Protein AF-A0A4P9YAV4-F1 (afdb_monomer_lite)

InterPro domains:
  IPR000209 Peptidase S8/S53 domain [PF00082] (133-206)
  IPR015500 Peptidase S8, subtilisin-related [PR00723] (133-152)
  IPR015500 Peptidase S8, subtilisin-related [PR00723] (175-188)
  IPR036852 Peptidase S8/S53 domain superfamily [G3DSA:3.40.50.200] (94-207)
  IPR036852 Peptidase S8/S53 domain superfamily [SSF52743] (91-206)

Structure (mmCIF, N/CA/C/O backbone):
data_AF-A0A4P9YAV4-F1
#
_entry.id   AF-A0A4P9YAV4-F1
#
loop_
_atom_site.group_PDB
_atom_site.id
_atom_site.type_symbol
_atom_site.label_atom_id
_atom_site.label_alt_id
_atom_site.label_comp_id
_atom_site.label_asym_id
_atom_site.label_entity_id
_atom_site.label_seq_id
_atom_site.pdbx_PDB_ins_code
_atom_site.Cartn_x
_atom_site.Cartn_y
_atom_site.Cartn_z
_atom_site.occupancy
_atom_site.B_iso_or_equiv
_atom_site.auth_seq_id
_atom_site.auth_comp_id
_atom_site.auth_asym_id
_atom_site.auth_atom_id
_atom_site.pdbx_PDB_model_num
ATOM 1 N N . MET A 1 1 ? -0.339 -9.620 35.122 1.00 26.72 1 MET A N 1
ATOM 2 C CA . MET A 1 1 ? -1.747 -9.823 34.719 1.00 26.72 1 MET A CA 1
ATOM 3 C C . MET A 1 1 ? -2.326 -8.463 34.361 1.00 26.72 1 MET A C 1
ATOM 5 O O . MET A 1 1 ? -2.763 -7.748 35.250 1.00 26.72 1 MET A O 1
ATOM 9 N N . LEU A 1 2 ? -2.214 -8.062 33.094 1.00 24.33 2 LEU A N 1
ATOM 10 C CA . LEU A 1 2 ? -2.675 -6.759 32.607 1.00 24.33 2 LEU A CA 1
ATOM 11 C C . LEU A 1 2 ? -3.887 -6.979 31.700 1.00 24.33 2 LEU A C 1
ATOM 13 O O . LEU A 1 2 ? -3.745 -7.502 30.599 1.00 24.33 2 LEU A O 1
ATOM 17 N N . LEU A 1 3 ? -5.068 -6.606 32.191 1.00 23.20 3 LEU A N 1
ATOM 18 C CA . LEU A 1 3 ? -6.298 -6.545 31.405 1.00 23.20 3 LEU A CA 1
ATOM 19 C C . LEU A 1 3 ? -6.274 -5.255 30.579 1.00 23.20 3 LEU A C 1
ATOM 21 O O . LEU A 1 3 ? -6.556 -4.184 31.109 1.00 23.20 3 LEU A O 1
ATOM 25 N N . TRP A 1 4 ? -5.922 -5.360 29.299 1.00 25.50 4 TRP A N 1
ATOM 26 C CA . TRP A 1 4 ? -6.119 -4.282 28.328 1.00 25.50 4 TRP A CA 1
ATOM 27 C C . TRP A 1 4 ? -7.456 -4.523 27.619 1.00 25.50 4 TRP A C 1
ATOM 29 O O . TRP A 1 4 ? -7.673 -5.593 27.052 1.00 25.50 4 TRP A O 1
ATOM 39 N N . ILE A 1 5 ? -8.372 -3.560 27.730 1.00 30.17 5 ILE A N 1
ATOM 40 C CA . ILE A 1 5 ? -9.733 -3.628 27.183 1.00 30.17 5 ILE A CA 1
ATOM 41 C C . ILE A 1 5 ? -9.781 -2.857 25.860 1.00 30.17 5 ILE A C 1
ATOM 43 O O . ILE A 1 5 ? -9.177 -1.795 25.732 1.00 30.17 5 ILE A O 1
ATOM 47 N N . ASN A 1 6 ? -10.482 -3.428 24.877 1.00 25.28 6 ASN A N 1
ATOM 48 C CA . ASN A 1 6 ? -10.429 -3.020 23.473 1.00 25.28 6 ASN A CA 1
ATOM 49 C C . ASN A 1 6 ? -11.645 -2.184 23.059 1.00 25.28 6 ASN A C 1
ATOM 51 O O . ASN A 1 6 ? -12.771 -2.575 23.368 1.00 25.28 6 ASN A O 1
ATOM 55 N N . ILE A 1 7 ? -11.397 -1.049 22.391 1.00 35.75 7 ILE A N 1
ATOM 56 C CA . ILE A 1 7 ? -12.373 0.006 22.096 1.00 35.75 7 ILE A CA 1
ATOM 57 C C . ILE A 1 7 ? -11.986 0.799 20.819 1.00 35.75 7 ILE A C 1
ATOM 59 O O . ILE A 1 7 ? -11.078 1.611 20.897 1.00 35.75 7 ILE A O 1
ATOM 63 N N . LEU A 1 8 ? -12.629 0.616 19.653 1.00 31.61 8 LEU A N 1
ATOM 64 C CA . LEU A 1 8 ? -12.341 1.385 18.415 1.00 31.61 8 LEU A CA 1
ATOM 65 C C . LEU A 1 8 ? -12.716 2.878 18.505 1.00 31.61 8 LEU A C 1
ATOM 67 O O . LEU A 1 8 ? -13.617 3.250 19.249 1.00 31.61 8 LEU A O 1
ATOM 71 N N . LEU A 1 9 ? -12.081 3.674 17.626 1.00 36.78 9 LEU A N 1
ATOM 72 C CA . LEU A 1 9 ? -12.470 5.013 17.147 1.00 36.78 9 LEU A CA 1
ATOM 73 C C . LEU A 1 9 ? -11.558 5.408 15.955 1.00 36.78 9 LEU A C 1
ATOM 75 O O . LEU A 1 9 ? -10.399 5.031 15.915 1.00 36.78 9 LEU A O 1
ATOM 79 N N . SER A 1 10 ? -11.933 6.185 14.946 1.00 34.94 10 SER A N 1
ATOM 80 C CA . SER A 1 10 ? -13.236 6.358 14.309 1.00 34.94 10 SER A CA 1
ATOM 81 C C . SER A 1 10 ? -13.220 5.635 12.955 1.00 34.94 10 SER A C 1
ATOM 83 O O . SER A 1 10 ? -12.184 5.125 12.526 1.00 34.94 10 SER A O 1
ATOM 85 N N . LEU A 1 11 ? -14.342 5.651 12.236 1.00 41.09 11 LEU A N 1
ATOM 86 C CA . LEU A 1 11 ? -14.344 5.439 10.793 1.00 41.09 11 LEU A CA 1
ATOM 87 C C . LEU A 1 11 ? -14.672 6.773 10.117 1.00 41.09 11 LEU A C 1
ATOM 89 O O . LEU A 1 11 ? -15.794 7.262 10.237 1.00 41.09 11 LEU A O 1
ATOM 93 N N . ASN A 1 12 ? -13.758 7.307 9.303 1.00 39.00 12 ASN A N 1
ATOM 94 C CA . ASN A 1 12 ? -14.126 8.291 8.280 1.00 39.00 12 ASN A CA 1
ATOM 95 C C . ASN A 1 12 ? -14.911 7.579 7.157 1.00 39.00 12 ASN A C 1
ATOM 97 O O . ASN A 1 12 ? -14.426 7.440 6.037 1.00 39.00 12 ASN A O 1
ATOM 101 N N . LEU A 1 13 ? -16.120 7.100 7.466 1.00 40.81 13 LEU A N 1
ATOM 102 C CA . LEU A 1 13 ? -17.084 6.604 6.486 1.00 40.81 13 LEU A CA 1
ATOM 103 C C . LEU A 1 13 ? -17.579 7.797 5.669 1.00 40.81 13 LEU A C 1
ATOM 105 O O . LEU A 1 13 ? -18.463 8.544 6.091 1.00 40.81 13 LEU A O 1
ATOM 109 N N . ILE A 1 14 ? -16.953 7.990 4.509 1.00 39.31 14 ILE A N 1
ATOM 110 C CA . ILE A 1 14 ? -17.248 9.075 3.576 1.00 39.31 14 ILE A CA 1
ATOM 111 C C . ILE A 1 14 ? -18.647 8.850 2.993 1.00 39.31 14 ILE A C 1
ATOM 113 O O . ILE A 1 14 ? -18.821 8.108 2.030 1.00 39.31 14 ILE A O 1
ATOM 117 N N . ASN A 1 15 ? -19.642 9.522 3.566 1.00 41.34 15 ASN A N 1
ATOM 118 C CA . ASN A 1 15 ? -20.928 9.752 2.918 1.00 41.34 15 ASN A CA 1
ATOM 119 C C . ASN A 1 15 ? -20.997 11.216 2.445 1.00 41.34 15 ASN A C 1
ATOM 121 O O . ASN A 1 15 ? -20.275 12.071 2.956 1.00 41.34 15 ASN A O 1
ATOM 125 N N . ALA A 1 16 ? -21.852 11.526 1.469 1.00 51.09 16 ALA A N 1
ATOM 126 C CA . ALA A 1 16 ? -21.892 12.836 0.801 1.00 51.09 16 ALA A CA 1
ATOM 127 C C . ALA A 1 16 ? -22.373 14.009 1.693 1.00 51.09 16 ALA A C 1
ATOM 129 O O . ALA A 1 16 ? -22.375 15.164 1.268 1.00 51.09 16 ALA A O 1
ATOM 130 N N . SER A 1 17 ? -22.781 13.726 2.929 1.00 57.34 17 SER A N 1
ATOM 131 C CA . SER A 1 17 ? -23.198 14.686 3.953 1.00 57.34 17 SER A CA 1
ATOM 132 C C . SER A 1 17 ? -22.016 15.324 4.704 1.00 57.34 17 SER A C 1
ATOM 134 O O . SER A 1 17 ? -20.931 14.755 4.802 1.00 57.34 17 SER A O 1
ATOM 136 N N . ASN A 1 18 ? -22.231 16.485 5.335 1.00 70.62 18 ASN A N 1
ATOM 137 C CA . ASN A 1 18 ? -21.254 17.120 6.239 1.00 70.62 18 ASN A CA 1
ATOM 138 C C . ASN A 1 18 ? -21.199 16.428 7.613 1.00 70.62 18 ASN A C 1
ATOM 140 O O . ASN A 1 18 ? -21.429 17.051 8.646 1.00 70.62 18 ASN A O 1
ATOM 144 N N . ILE A 1 19 ? -20.927 15.123 7.609 1.00 70.69 19 ILE A N 1
ATOM 145 C CA . ILE A 1 19 ? -20.941 14.259 8.789 1.00 70.69 19 ILE A CA 1
ATOM 146 C C . ILE A 1 19 ? -19.605 13.516 8.898 1.00 70.69 19 ILE A C 1
ATOM 148 O O . ILE A 1 19 ? -19.098 12.997 7.904 1.00 70.69 19 ILE A O 1
ATOM 152 N N . GLN A 1 20 ? -19.050 13.455 10.107 1.00 71.06 20 GLN A N 1
ATOM 153 C CA . GLN A 1 20 ? -17.959 12.564 10.495 1.00 71.06 20 GLN A CA 1
ATOM 154 C C . GLN A 1 20 ? -18.540 11.480 11.411 1.00 71.06 20 GLN A C 1
ATOM 156 O O . GLN A 1 20 ? -19.186 11.804 12.407 1.00 71.06 20 GLN A O 1
ATOM 161 N N . LYS A 1 21 ? -18.326 10.200 11.085 1.00 68.19 21 LYS A N 1
ATOM 162 C CA . LYS A 1 21 ? -18.772 9.087 11.934 1.00 68.19 21 LYS A CA 1
ATOM 163 C C . LYS A 1 21 ? -17.721 8.750 12.987 1.00 68.19 21 LYS A C 1
ATOM 165 O O . LYS A 1 21 ? -16.524 8.735 12.709 1.00 68.19 21 LYS A O 1
ATOM 170 N N . ILE A 1 22 ? -18.174 8.462 14.198 1.00 72.00 22 ILE A N 1
ATOM 171 C CA . ILE A 1 22 ? -17.360 8.044 15.338 1.00 72.00 22 ILE A CA 1
ATOM 172 C C . ILE A 1 22 ? -17.994 6.794 15.948 1.00 72.00 22 ILE A C 1
ATOM 174 O O . ILE A 1 22 ? -19.191 6.764 16.215 1.00 72.00 22 ILE A O 1
ATOM 178 N N . LEU A 1 23 ? -17.176 5.765 16.161 1.00 68.81 23 LEU A N 1
ATOM 179 C CA . LEU A 1 23 ? -17.524 4.595 16.960 1.00 68.81 23 LEU A CA 1
ATOM 180 C C . LEU A 1 23 ? -16.769 4.698 18.284 1.00 68.81 23 LEU A C 1
ATOM 182 O O . LEU A 1 23 ? -15.607 5.085 18.271 1.00 68.81 23 LEU A O 1
ATOM 186 N N . LEU A 1 24 ? -17.430 4.378 19.391 1.00 70.75 24 LEU A N 1
ATOM 187 C CA . LEU A 1 24 ? -16.865 4.281 20.742 1.00 70.75 24 LEU A CA 1
ATOM 188 C C . LEU A 1 24 ? -17.243 2.940 21.337 1.00 70.75 24 LEU A C 1
ATOM 190 O O . LEU A 1 24 ? -18.327 2.455 21.058 1.00 70.75 24 LEU A O 1
ATOM 194 N N . HIS A 1 25 ? -16.443 2.370 22.221 1.00 66.06 25 HIS A N 1
ATOM 195 C CA . HIS A 1 25 ? -16.851 1.216 23.025 1.00 66.06 25 HIS A CA 1
ATOM 196 C C . HIS A 1 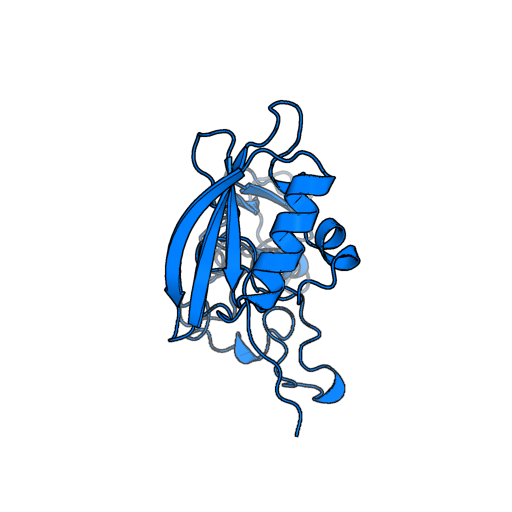25 ? -16.742 1.593 24.509 1.00 66.06 25 HIS A C 1
ATOM 198 O O . HIS A 1 25 ? -16.148 2.606 24.859 1.00 66.06 25 HIS A O 1
ATOM 204 N N . ASP A 1 26 ? -17.321 0.768 25.380 1.00 69.56 26 ASP A N 1
ATOM 205 C CA . ASP A 1 26 ? -17.422 1.005 26.829 1.00 69.56 26 ASP A CA 1
ATOM 206 C C . ASP A 1 26 ? -18.227 2.271 27.229 1.00 69.56 26 ASP A C 1
ATOM 208 O O . ASP A 1 26 ? -18.166 3.367 26.673 1.00 69.56 26 ASP A O 1
ATOM 212 N N . SER A 1 27 ? -19.015 2.093 28.280 1.00 68.94 27 SER A N 1
ATOM 213 C CA . SER A 1 27 ? -19.690 3.141 29.038 1.00 68.94 27 SER A CA 1
ATOM 214 C C . SER A 1 27 ? -18.777 4.245 29.598 1.00 68.94 27 SER A C 1
ATOM 216 O O . SER A 1 27 ? -19.218 5.392 29.715 1.00 68.94 27 SER A O 1
ATOM 218 N N . ASN A 1 28 ? -17.528 3.932 29.955 1.00 68.44 28 ASN A N 1
ATOM 219 C CA . ASN A 1 28 ? -16.610 4.892 30.574 1.00 68.44 28 ASN A CA 1
ATOM 220 C C . ASN A 1 28 ? -16.146 5.958 29.573 1.00 68.44 28 ASN A C 1
ATOM 222 O O . ASN A 1 28 ? -16.199 7.155 29.866 1.00 68.44 28 ASN A O 1
ATOM 226 N N . GLU A 1 29 ? -15.769 5.540 28.364 1.00 71.00 29 GLU A N 1
ATOM 227 C CA . GLU A 1 29 ? -15.393 6.467 27.295 1.00 71.00 29 GLU A CA 1
ATOM 228 C C . GLU A 1 29 ? -16.572 7.279 26.799 1.00 71.00 29 GLU A C 1
ATOM 230 O O . GLU A 1 29 ? -16.445 8.486 26.621 1.00 71.00 29 GLU A O 1
ATOM 235 N N . LEU A 1 30 ? -17.740 6.648 26.659 1.00 77.31 30 LEU A N 1
ATOM 236 C CA . LEU A 1 30 ? -18.986 7.325 26.316 1.00 77.31 30 LEU A CA 1
ATOM 237 C C . LEU A 1 30 ? -19.259 8.534 27.231 1.00 77.31 30 LEU A C 1
ATOM 239 O O . LEU A 1 30 ? -19.699 9.582 26.755 1.00 77.31 30 LEU A O 1
ATOM 243 N N . SER A 1 31 ? -18.979 8.415 28.535 1.00 78.88 31 SER A N 1
ATOM 244 C CA . SER A 1 31 ? -19.121 9.525 29.488 1.00 78.88 31 SER A CA 1
ATOM 245 C C . SER A 1 31 ? -18.118 10.653 29.228 1.00 78.88 31 SER A C 1
ATOM 247 O O . SER A 1 31 ? -18.495 11.824 29.250 1.00 78.88 31 SER A O 1
ATOM 249 N N . ASN A 1 32 ? -16.849 10.325 28.977 1.00 78.38 32 ASN A N 1
ATOM 250 C CA . ASN A 1 32 ? -15.796 11.321 28.760 1.00 78.38 32 ASN A CA 1
ATOM 251 C C . ASN A 1 32 ? -15.897 11.992 27.385 1.00 78.38 32 ASN A C 1
ATOM 253 O O . ASN A 1 32 ? -15.706 13.201 27.278 1.00 78.38 32 ASN A O 1
ATOM 257 N N . PHE A 1 33 ? -16.280 11.241 26.357 1.00 78.12 33 PHE A N 1
ATOM 258 C CA . PHE A 1 33 ? -16.508 11.755 25.015 1.00 78.12 33 PHE A CA 1
ATOM 259 C C . PHE A 1 33 ? -17.697 12.712 24.954 1.00 78.12 33 PHE A C 1
ATOM 261 O O . PHE A 1 33 ? -17.568 13.785 24.377 1.00 78.12 33 PHE A O 1
ATOM 268 N N . ARG A 1 34 ? -18.828 12.391 25.602 1.00 82.06 34 ARG A N 1
ATOM 269 C CA . ARG A 1 34 ? -19.955 13.337 25.686 1.00 82.06 34 ARG A CA 1
ATOM 270 C C . ARG A 1 34 ? -19.537 14.646 26.354 1.00 82.06 34 ARG A C 1
ATOM 272 O O . ARG A 1 34 ? -19.749 15.695 25.765 1.00 82.06 34 ARG A O 1
ATOM 279 N N . LYS A 1 35 ? -18.820 14.585 27.487 1.00 83.38 35 LYS A N 1
ATOM 280 C CA . LYS A 1 35 ? -18.254 15.787 28.131 1.00 83.38 35 LYS A CA 1
ATOM 281 C C . LYS A 1 35 ? -17.369 16.596 27.177 1.00 83.38 35 LYS A C 1
ATOM 283 O O . LYS A 1 35 ? -17.482 17.812 27.173 1.00 83.38 35 LYS A O 1
ATOM 288 N N . MET A 1 36 ? -16.521 15.952 26.368 1.00 83.44 36 MET A N 1
ATOM 289 C CA . MET A 1 36 ? -15.728 16.647 25.344 1.00 83.44 36 MET A CA 1
ATOM 290 C C . MET A 1 36 ? -16.621 17.356 24.322 1.00 83.44 36 MET A C 1
ATOM 292 O O . MET A 1 36 ? -16.431 18.545 24.085 1.00 83.44 36 MET A O 1
ATOM 296 N N . LEU A 1 37 ? -17.577 16.643 23.715 1.00 82.25 37 LEU A N 1
ATOM 297 C CA . LEU A 1 37 ? -18.459 17.219 22.696 1.00 82.25 37 LEU A CA 1
ATOM 298 C C . LEU A 1 37 ? -19.266 18.399 23.246 1.00 82.25 37 LEU A C 1
ATOM 300 O O . LEU A 1 37 ? -19.378 19.425 22.578 1.00 82.25 37 LEU A O 1
ATOM 304 N N . ASP A 1 38 ? -19.758 18.269 24.478 1.00 84.19 38 ASP A N 1
ATOM 305 C CA . ASP A 1 38 ? -20.506 19.309 25.177 1.00 84.19 38 ASP A CA 1
ATOM 306 C C . ASP A 1 38 ? -19.599 20.517 25.522 1.00 84.19 38 ASP A C 1
ATOM 308 O O . ASP A 1 38 ? -20.012 21.663 25.351 1.00 84.19 38 ASP A O 1
ATOM 312 N N . CYS A 1 39 ? -18.343 20.297 25.946 1.00 81.75 39 CYS A N 1
ATOM 313 C CA . CYS A 1 39 ? -17.365 21.366 26.212 1.00 81.75 39 CYS A CA 1
ATOM 314 C C . CYS A 1 39 ? -16.950 22.143 24.950 1.00 81.75 39 CYS A C 1
ATOM 316 O O . CYS A 1 39 ? -16.822 23.365 24.997 1.00 81.75 39 CYS A O 1
ATOM 318 N N . GLU A 1 40 ? -16.751 21.447 23.832 1.00 80.25 40 GLU A N 1
ATOM 319 C CA . GLU A 1 40 ? -16.322 22.027 22.550 1.00 80.25 40 GLU A CA 1
ATOM 320 C C . GLU A 1 40 ? -17.507 22.530 21.691 1.00 80.25 40 GLU A C 1
ATOM 322 O O . GLU A 1 40 ? -17.309 23.007 20.574 1.00 80.25 40 GLU A O 1
ATOM 327 N N . ASN A 1 41 ? -18.746 22.452 22.201 1.00 84.25 41 ASN A N 1
ATOM 328 C CA . ASN A 1 41 ? -19.993 22.799 21.496 1.00 84.25 41 ASN A CA 1
ATOM 329 C C . ASN A 1 41 ? -20.150 22.097 20.129 1.00 84.25 41 ASN A C 1
ATOM 331 O O . ASN A 1 41 ? -20.620 22.687 19.152 1.00 84.25 41 ASN A O 1
ATOM 335 N N . ILE A 1 42 ? -19.744 20.831 20.046 1.00 82.31 42 ILE A N 1
ATOM 336 C CA . ILE A 1 42 ? -19.808 20.041 1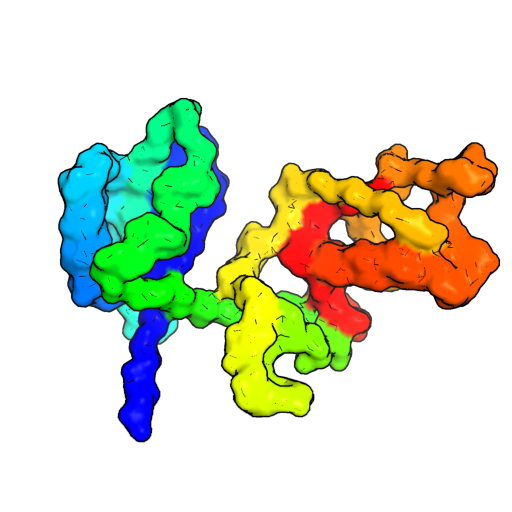8.814 1.00 82.31 42 ILE A CA 1
ATOM 337 C C . ILE A 1 42 ? -21.233 19.517 18.627 1.00 82.31 42 ILE A C 1
ATOM 339 O O . ILE A 1 42 ? -21.760 18.817 19.485 1.00 82.31 42 ILE A O 1
ATOM 343 N N . GLU A 1 43 ? -21.858 19.801 17.483 1.00 86.06 43 GLU A N 1
ATOM 344 C CA . GLU A 1 43 ? -23.149 19.198 17.132 1.00 86.06 43 GLU A CA 1
ATOM 345 C C . GLU A 1 43 ? -22.972 17.707 16.789 1.00 86.06 43 GLU A C 1
ATOM 347 O O . GLU A 1 43 ? -22.258 17.353 15.845 1.00 86.06 43 GLU A O 1
ATOM 352 N N . TYR A 1 44 ? -23.660 16.825 17.521 1.00 85.44 44 TYR A N 1
ATOM 353 C CA . TYR A 1 44 ? -23.643 15.379 17.293 1.00 85.44 44 TYR A CA 1
ATOM 354 C C . TYR A 1 44 ? -25.028 14.743 17.415 1.00 85.44 44 TYR A C 1
ATOM 356 O O . TYR A 1 44 ? -25.934 15.270 18.057 1.00 85.44 44 TYR A O 1
ATOM 364 N N . SER A 1 45 ? -25.168 13.557 16.830 1.00 85.38 45 SER A N 1
ATOM 365 C CA . SER A 1 45 ? -26.309 12.668 17.037 1.00 85.38 45 SER A CA 1
ATOM 366 C C . SER A 1 45 ? -25.825 11.262 17.380 1.00 85.38 45 SER A C 1
ATOM 368 O O . SER A 1 45 ? -24.839 10.779 16.828 1.00 85.38 45 SER A O 1
ATOM 370 N N . PHE A 1 46 ? -26.497 10.615 18.331 1.00 84.88 46 PHE A N 1
ATOM 371 C CA . PHE A 1 46 ? -26.311 9.193 18.605 1.00 84.88 46 PHE A CA 1
ATOM 372 C C . PHE A 1 46 ? -27.188 8.387 17.645 1.00 84.88 46 PHE A C 1
ATOM 374 O O . PHE A 1 46 ? -28.373 8.694 17.516 1.00 84.88 46 PHE A O 1
ATOM 381 N N . ILE A 1 47 ? -26.614 7.374 16.998 1.00 81.06 47 ILE A N 1
ATOM 382 C CA . ILE A 1 47 ? -27.324 6.546 16.018 1.00 81.06 47 ILE A CA 1
ATOM 383 C C . ILE A 1 47 ? -27.835 5.262 16.673 1.00 81.06 47 ILE A C 1
ATOM 385 O O . ILE A 1 47 ? -29.041 5.068 16.797 1.00 81.06 47 ILE A O 1
ATOM 389 N N . GLU A 1 48 ? -26.928 4.387 17.111 1.00 78.19 48 GLU A N 1
ATOM 390 C CA . GLU A 1 48 ? -27.274 3.049 17.599 1.00 78.19 48 GLU A CA 1
ATOM 391 C C . GLU A 1 48 ? -26.161 2.424 18.456 1.00 78.19 48 GLU A C 1
ATOM 393 O O . GLU A 1 48 ? -25.042 2.944 18.535 1.00 78.19 48 GLU A O 1
ATOM 398 N N . ILE A 1 49 ? -26.482 1.296 19.101 1.00 80.50 49 ILE A N 1
ATOM 399 C CA . ILE A 1 49 ? -25.494 0.400 19.712 1.00 80.50 49 ILE A CA 1
ATOM 400 C C . ILE A 1 49 ? -25.304 -0.794 18.774 1.00 80.50 49 ILE A C 1
ATOM 402 O O . ILE A 1 49 ? -26.237 -1.567 18.566 1.00 80.50 49 ILE A O 1
ATOM 406 N N . ILE A 1 50 ? -24.093 -0.949 18.255 1.00 73.88 50 ILE A N 1
ATOM 407 C CA . ILE A 1 50 ? -23.644 -2.058 17.416 1.00 73.88 50 ILE A CA 1
ATOM 408 C C . ILE A 1 50 ? -22.957 -3.088 18.326 1.00 73.88 50 ILE A C 1
ATOM 410 O O . ILE A 1 50 ? -22.177 -2.715 19.204 1.00 73.88 50 ILE A O 1
ATOM 414 N N . ASP A 1 51 ? -23.230 -4.379 18.136 1.00 64.25 51 ASP A N 1
ATOM 415 C CA . ASP A 1 51 ? -22.407 -5.446 18.717 1.00 64.25 51 ASP A CA 1
ATOM 416 C C . ASP A 1 51 ? -21.268 -5.767 17.741 1.00 64.25 51 ASP A C 1
ATOM 418 O O . ASP A 1 51 ? -21.514 -6.158 16.599 1.00 64.25 51 ASP A O 1
ATOM 422 N N . ILE A 1 52 ? -20.027 -5.559 18.180 1.00 59.16 52 ILE A N 1
ATOM 423 C CA . ILE A 1 52 ? -18.819 -5.926 17.440 1.00 59.16 52 ILE A CA 1
ATOM 424 C C . ILE A 1 52 ? -18.056 -6.923 18.310 1.00 59.16 52 ILE A C 1
ATOM 426 O O . ILE A 1 52 ? -17.514 -6.554 19.349 1.00 59.16 52 ILE A O 1
ATOM 430 N N . ASN A 1 53 ? -18.014 -8.192 17.897 1.00 53.03 53 ASN A N 1
ATOM 431 C CA . ASN A 1 53 ? -17.304 -9.272 18.595 1.00 53.03 53 ASN A CA 1
ATOM 432 C C . ASN A 1 53 ? -17.660 -9.396 20.097 1.00 53.03 53 ASN A C 1
ATOM 434 O O . ASN A 1 53 ? -16.775 -9.545 20.941 1.00 53.03 53 ASN A O 1
ATOM 438 N N . HIS A 1 54 ? -18.954 -9.335 20.435 1.00 63.19 54 HIS A N 1
ATOM 439 C CA . HIS A 1 54 ? -19.492 -9.347 21.805 1.00 63.19 54 HIS A CA 1
ATOM 440 C C . HIS A 1 54 ? -19.145 -8.106 22.646 1.00 63.19 54 HIS A C 1
ATOM 442 O O . HIS A 1 54 ? -19.304 -8.111 23.871 1.00 63.19 54 HIS A O 1
ATOM 448 N N . GLN A 1 55 ? -18.703 -7.018 22.008 1.00 6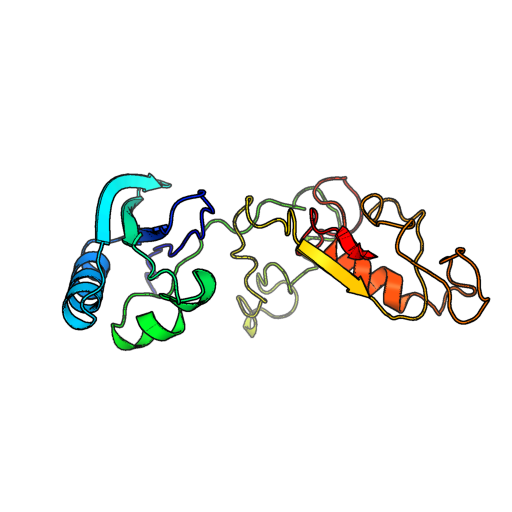2.31 55 GLN A N 1
ATOM 449 C CA . GLN A 1 55 ? -18.506 -5.715 22.637 1.00 62.31 55 GLN A CA 1
ATOM 450 C C . GLN A 1 55 ? -19.550 -4.707 22.150 1.00 62.31 55 GLN A C 1
ATOM 452 O O . GLN A 1 55 ? -19.810 -4.568 20.955 1.00 62.31 55 GLN A O 1
ATOM 457 N N . LYS A 1 56 ? -20.116 -3.942 23.090 1.00 72.69 56 LYS A N 1
ATOM 458 C CA . LYS A 1 56 ? -21.037 -2.846 22.772 1.00 72.69 56 LYS A CA 1
ATOM 459 C C . LYS A 1 56 ? -20.269 -1.641 22.244 1.00 72.69 56 LYS A C 1
ATOM 461 O O . LYS A 1 56 ? -19.466 -1.055 22.971 1.00 72.69 56 LYS A O 1
ATOM 466 N N . THR A 1 57 ? -20.600 -1.263 21.018 1.00 72.75 57 THR A N 1
ATOM 467 C CA . THR A 1 57 ? -20.046 -0.125 20.291 1.00 72.75 57 THR A CA 1
ATOM 468 C C . THR A 1 57 ? -21.143 0.913 20.058 1.00 72.75 57 THR A C 1
ATOM 470 O O . THR A 1 57 ? -22.209 0.592 19.552 1.00 72.75 57 THR A O 1
ATOM 473 N N . TYR A 1 58 ? -20.916 2.162 20.430 1.00 76.56 58 TYR A N 1
ATOM 474 C CA . TYR A 1 58 ? -21.826 3.292 20.301 1.00 76.56 58 TYR A CA 1
ATOM 475 C C . TYR A 1 58 ? -21.466 4.107 19.055 1.00 76.56 58 TYR A C 1
ATOM 477 O O . TYR A 1 58 ? -20.347 4.611 18.958 1.00 76.56 58 TYR A O 1
ATOM 485 N N . GLN A 1 59 ? -22.407 4.262 18.120 1.00 76.50 59 GLN A N 1
ATOM 486 C CA . GLN A 1 59 ? -22.202 5.045 16.898 1.00 76.50 59 GLN A CA 1
ATOM 487 C C . GLN A 1 59 ? -22.701 6.489 17.046 1.00 76.50 59 GLN A C 1
ATOM 489 O O . GLN A 1 59 ? -23.827 6.732 17.489 1.00 76.50 59 GLN A O 1
ATOM 494 N N . PHE A 1 60 ? -21.873 7.437 16.609 1.00 79.19 60 PHE A N 1
ATOM 495 C CA . PHE A 1 60 ? -22.128 8.873 16.611 1.00 79.19 60 PHE A CA 1
ATOM 496 C C . PHE A 1 60 ? -21.876 9.495 15.241 1.00 79.19 60 PHE A C 1
ATOM 498 O O . PHE A 1 60 ? -20.851 9.233 14.613 1.00 79.19 60 PHE A O 1
ATOM 505 N N . ASP A 1 61 ? -22.765 10.398 14.843 1.00 80.31 61 ASP A N 1
ATOM 506 C CA . ASP A 1 61 ? -22.630 11.227 13.649 1.00 80.31 61 ASP A CA 1
ATOM 507 C C . ASP A 1 61 ? -22.413 12.677 14.096 1.00 80.31 61 ASP A C 1
ATOM 509 O O . ASP A 1 61 ? -23.322 13.309 14.642 1.00 80.31 61 ASP A O 1
ATOM 513 N N . LEU A 1 62 ? -21.196 13.189 13.896 1.00 80.00 62 LEU A N 1
ATOM 514 C CA . LEU A 1 62 ? -20.789 14.558 14.215 1.00 80.00 62 LEU A CA 1
ATOM 515 C C . LEU A 1 62 ? -20.972 15.439 12.984 1.00 80.00 62 LEU A C 1
ATOM 517 O O . LEU A 1 62 ? -20.510 15.095 11.896 1.00 80.00 62 LEU A O 1
ATOM 521 N N . LYS A 1 63 ? -21.591 16.603 13.147 1.00 83.38 63 LYS A N 1
ATOM 522 C CA . LYS A 1 63 ? -21.818 17.559 12.062 1.00 83.38 63 LYS A CA 1
ATOM 523 C C . LYS A 1 63 ? -20.580 18.436 11.881 1.00 83.38 63 LYS A C 1
ATOM 525 O O . LYS A 1 63 ? -20.271 19.275 12.722 1.00 83.38 63 LYS A O 1
ATOM 530 N N . VAL A 1 64 ? -19.869 18.252 10.772 1.00 78.19 64 VAL A N 1
ATOM 531 C CA . VAL A 1 64 ? -18.633 18.994 10.486 1.00 78.19 64 VAL A CA 1
ATOM 532 C C . VAL A 1 64 ? -18.975 20.372 9.900 1.00 78.19 64 VAL A C 1
ATOM 534 O O . VAL A 1 64 ? -19.706 20.432 8.904 1.00 78.19 64 VAL A O 1
ATOM 537 N N . PRO A 1 65 ? -18.441 2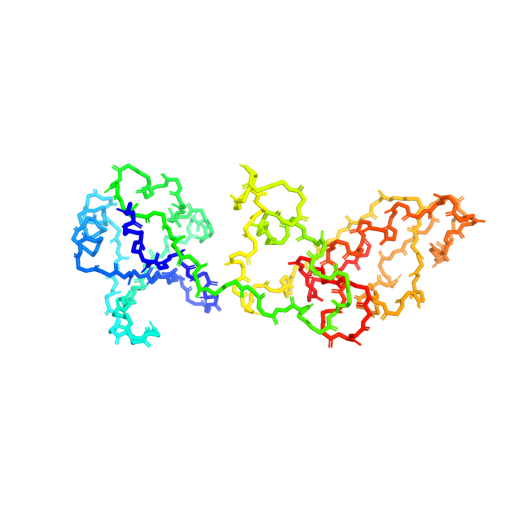1.481 10.447 1.00 82.31 65 PRO A N 1
ATOM 538 C CA . PRO A 1 65 ? -18.561 22.801 9.832 1.00 82.31 65 PRO A CA 1
ATOM 539 C C . PRO A 1 65 ? -18.016 22.807 8.397 1.00 82.31 65 PRO A C 1
ATOM 541 O O . PRO A 1 65 ? -16.954 22.249 8.124 1.00 82.31 65 PRO A O 1
ATOM 544 N N . SER A 1 66 ? -18.715 23.456 7.463 1.00 80.25 66 SER A N 1
ATOM 545 C CA . SER A 1 66 ? -18.378 23.422 6.026 1.00 80.25 66 SER A CA 1
ATOM 546 C C . SER A 1 66 ? -17.017 24.037 5.671 1.00 80.25 66 SER A C 1
ATOM 548 O O . SER A 1 66 ? -16.512 23.809 4.575 1.00 80.25 66 SER A O 1
ATOM 550 N N . ASN A 1 67 ? -16.426 24.805 6.586 1.00 80.50 67 ASN A N 1
ATOM 551 C CA . ASN A 1 67 ? -15.110 25.431 6.478 1.00 80.50 67 ASN A CA 1
ATOM 552 C C . ASN A 1 67 ? -13.970 24.614 7.121 1.00 80.50 67 ASN A C 1
ATOM 554 O O . ASN A 1 67 ? -12.832 25.077 7.114 1.00 80.50 67 ASN A O 1
ATOM 558 N N . VAL A 1 68 ? -14.247 23.432 7.686 1.00 71.38 68 VAL A N 1
ATOM 559 C CA . VAL A 1 68 ? -13.248 22.570 8.339 1.00 71.38 68 VAL A CA 1
ATOM 560 C C . VAL A 1 68 ? -13.073 21.274 7.546 1.00 71.38 68 VAL A C 1
ATOM 562 O O . VAL A 1 68 ? -14.043 20.626 7.152 1.00 71.38 68 VAL A O 1
ATOM 565 N N . ALA A 1 69 ? -11.824 20.857 7.322 1.00 65.06 69 ALA A N 1
ATOM 566 C CA . ALA A 1 69 ? -11.550 19.573 6.686 1.00 65.06 69 ALA A CA 1
ATOM 567 C C . ALA A 1 69 ? -11.993 18.418 7.605 1.00 65.06 69 ALA A C 1
ATOM 569 O O . ALA A 1 69 ? -11.578 18.328 8.762 1.00 65.06 69 ALA A O 1
ATOM 570 N N . ARG A 1 70 ? -12.833 17.510 7.085 1.00 62.34 70 ARG A N 1
ATOM 571 C CA . ARG A 1 70 ? -13.438 16.410 7.868 1.00 62.34 70 ARG A CA 1
ATOM 572 C C . ARG A 1 70 ? -12.394 15.538 8.574 1.00 62.34 70 ARG A C 1
ATOM 574 O O . ARG A 1 70 ? -12.594 15.158 9.718 1.00 62.34 70 ARG A O 1
ATOM 581 N N . SER A 1 71 ? -11.257 15.289 7.922 1.00 58.34 71 SER A N 1
ATOM 582 C CA . SER A 1 71 ? -10.131 14.516 8.462 1.00 58.34 71 SER A CA 1
ATOM 583 C C . SER A 1 71 ? -9.389 15.189 9.625 1.00 58.34 71 SER A C 1
ATOM 585 O O . SER A 1 71 ? -8.645 14.507 10.325 1.00 58.34 71 SER A O 1
ATOM 587 N N . SER A 1 72 ? -9.569 16.497 9.843 1.00 60.97 72 SER A N 1
ATOM 588 C CA . SER A 1 72 ? -8.900 17.246 10.914 1.00 60.97 72 SER A CA 1
ATOM 589 C C . SER A 1 72 ? -9.805 17.630 12.085 1.00 60.97 72 SER A C 1
ATOM 591 O O . SER A 1 72 ? -9.265 17.977 13.132 1.00 60.97 72 SER A O 1
ATOM 593 N N . TYR A 1 73 ? -11.138 17.584 11.929 1.00 68.44 73 TYR A N 1
ATOM 594 C CA . TYR A 1 73 ? -12.093 18.141 12.902 1.00 68.44 73 TYR A CA 1
ATOM 595 C C . TYR A 1 73 ? -11.988 17.475 14.280 1.00 68.44 73 TYR A C 1
ATOM 597 O O . TYR A 1 73 ? -11.512 18.105 15.222 1.00 68.44 73 TYR A O 1
ATOM 605 N N . ILE A 1 74 ? -12.330 16.187 14.379 1.00 70.50 74 ILE A N 1
ATOM 606 C CA . ILE A 1 74 ? -11.981 15.350 15.531 1.00 70.50 74 ILE A CA 1
ATOM 607 C C . ILE A 1 74 ? -11.002 14.276 15.068 1.00 70.50 74 ILE A C 1
ATOM 609 O O . ILE A 1 74 ? -11.290 13.483 14.172 1.00 70.50 74 ILE A O 1
ATOM 613 N N . ASN A 1 75 ? -9.814 14.300 15.668 1.00 63.06 75 ASN A N 1
ATOM 614 C CA . ASN A 1 75 ? -8.688 13.420 15.377 1.00 63.06 75 ASN A CA 1
ATOM 615 C C . ASN A 1 75 ? -8.073 12.909 16.692 1.00 63.06 75 ASN A C 1
ATOM 617 O O . ASN A 1 75 ? -8.386 13.428 17.765 1.00 63.06 75 ASN A O 1
ATOM 621 N N . GLU A 1 76 ? -7.178 11.918 16.615 1.00 57.50 76 GLU A N 1
ATOM 622 C CA . GLU A 1 76 ? -6.602 11.258 17.798 1.00 57.50 76 GLU A CA 1
ATOM 623 C C . GLU A 1 76 ? -6.010 12.235 18.828 1.00 57.50 76 GLU A C 1
ATOM 625 O O . GLU A 1 76 ? -6.168 12.016 20.027 1.00 57.50 76 GLU A O 1
ATOM 630 N N . ARG A 1 77 ? -5.377 13.340 18.399 1.00 60.00 77 ARG A N 1
ATOM 631 C CA . ARG A 1 77 ? -4.749 14.303 19.324 1.00 60.00 77 ARG A CA 1
ATOM 632 C C . ARG A 1 77 ? -5.770 15.043 20.184 1.00 60.00 77 ARG A C 1
ATOM 634 O O . ARG A 1 77 ? -5.481 15.296 21.349 1.00 60.00 77 ARG A O 1
ATOM 641 N N . SER A 1 78 ? -6.948 15.348 19.637 1.00 64.06 78 SER A N 1
ATOM 642 C CA . SER A 1 78 ? -8.035 16.020 20.364 1.00 64.06 78 SER A CA 1
ATOM 643 C C . SER A 1 78 ? -8.633 15.144 21.472 1.00 64.06 78 SER A C 1
ATOM 645 O O . SER A 1 78 ? -9.219 15.664 22.413 1.00 64.06 78 SER A O 1
ATOM 647 N N . LEU A 1 79 ? -8.475 13.819 21.377 1.00 63.66 79 LEU A N 1
ATOM 648 C CA . LEU A 1 79 ? -9.042 12.846 22.320 1.00 63.66 79 LEU A CA 1
ATOM 649 C C . LEU A 1 79 ? -8.100 12.535 23.496 1.00 63.66 79 LEU A C 1
ATOM 651 O O . LEU A 1 79 ? -8.564 12.132 24.563 1.00 63.66 79 LEU A O 1
ATOM 655 N N . LEU A 1 80 ? -6.787 12.755 23.328 1.00 62.03 80 LEU A N 1
ATOM 656 C CA . LEU A 1 80 ? -5.762 12.452 24.340 1.00 62.03 80 LEU A CA 1
ATOM 657 C C . LEU A 1 80 ? -5.999 13.177 25.675 1.00 62.03 80 LEU A C 1
ATOM 659 O O . LEU A 1 80 ? -5.753 12.606 26.735 1.00 62.03 80 LEU A O 1
ATOM 663 N N . SER A 1 81 ? -6.483 14.421 25.638 1.00 63.31 81 SER A N 1
ATOM 664 C CA . SER A 1 81 ? -6.745 15.243 26.830 1.00 63.31 81 SER A CA 1
ATOM 665 C C . SER A 1 81 ? -7.881 14.712 27.707 1.00 63.31 81 SER A C 1
ATOM 667 O O . SER A 1 81 ? -7.896 14.981 28.907 1.00 63.31 81 SER A O 1
ATOM 669 N N . PHE A 1 82 ? -8.808 13.937 27.141 1.00 61.06 82 PHE A N 1
ATOM 670 C CA . PHE A 1 82 ? -9.970 13.393 27.853 1.00 61.06 82 PHE A CA 1
ATOM 671 C C . PHE A 1 82 ? -9.724 11.999 28.439 1.00 61.06 82 PHE A C 1
ATOM 673 O O . PHE A 1 82 ? -10.630 11.416 29.038 1.00 61.06 82 PHE A O 1
ATOM 680 N N . ASN A 1 83 ? -8.503 11.470 28.277 1.00 60.62 83 ASN A N 1
ATOM 681 C CA . ASN A 1 83 ? -8.094 10.136 28.722 1.00 60.62 83 ASN A CA 1
ATOM 682 C C . ASN A 1 83 ? -9.066 9.028 28.256 1.00 60.62 83 ASN A C 1
ATOM 684 O O . ASN A 1 83 ? -9.250 8.014 28.928 1.00 60.62 83 ASN A O 1
ATOM 688 N N . ILE A 1 84 ? -9.715 9.269 27.111 1.00 57.81 84 ILE A N 1
ATOM 689 C CA . ILE A 1 84 ? -10.431 8.272 26.316 1.00 57.81 84 ILE A CA 1
ATOM 690 C C . ILE A 1 84 ? -9.355 7.288 25.855 1.00 57.81 84 ILE A C 1
ATOM 692 O O . ILE A 1 84 ? -8.278 7.728 25.430 1.00 57.81 84 ILE A O 1
ATOM 696 N N . SER A 1 85 ? -9.582 5.980 26.006 1.00 48.88 85 SER A N 1
ATOM 697 C CA . SER A 1 85 ? -8.553 5.006 25.641 1.00 48.88 85 SER A CA 1
ATOM 698 C C . SER A 1 85 ? -8.239 5.187 24.165 1.00 48.88 85 SER A C 1
ATOM 700 O O . SER A 1 85 ? -9.097 5.560 23.360 1.00 48.88 85 SER A O 1
ATOM 702 N N . LYS A 1 86 ? -6.976 4.962 23.791 1.00 50.69 86 LYS A N 1
ATOM 703 C CA . LYS A 1 86 ? -6.628 5.006 22.373 1.00 50.69 86 LYS A CA 1
ATOM 704 C C . LYS A 1 86 ? -7.559 4.054 21.632 1.00 50.69 86 LYS A C 1
ATOM 706 O O . LYS A 1 86 ? -7.715 2.931 22.118 1.00 50.69 86 LYS A O 1
ATOM 711 N N . PRO A 1 87 ? -8.070 4.448 20.456 1.00 42.88 87 PRO A N 1
ATOM 712 C CA . PRO A 1 87 ? -8.790 3.530 19.605 1.00 42.88 87 PRO A CA 1
ATOM 713 C C . PRO A 1 87 ? -8.013 2.227 19.453 1.00 42.88 87 PRO A C 1
ATOM 715 O O . PRO A 1 87 ? -6.912 2.168 18.893 1.00 42.88 87 PRO A O 1
ATOM 718 N N . LEU A 1 88 ? -8.586 1.181 20.020 1.00 38.41 88 LEU A N 1
ATOM 719 C CA . LEU A 1 88 ? -8.131 -0.181 19.953 1.00 38.41 88 LEU A CA 1
ATOM 720 C C . LEU A 1 88 ? -8.778 -0.798 18.726 1.00 38.41 88 LEU A C 1
ATOM 722 O O . LEU A 1 88 ? -9.751 -1.542 18.780 1.00 38.41 88 LEU A O 1
ATOM 726 N N . PHE A 1 89 ? -8.193 -0.405 17.599 1.00 44.75 89 PHE A N 1
ATOM 727 C CA . PHE A 1 89 ? -8.377 -0.983 16.282 1.00 44.75 89 PHE A CA 1
ATOM 728 C C . PHE A 1 89 ? -8.033 -2.484 16.313 1.00 44.75 89 PHE A C 1
ATOM 730 O O . PHE A 1 89 ? -6.936 -2.903 15.943 1.00 44.75 89 PHE A O 1
ATOM 737 N N . LEU A 1 90 ? -8.983 -3.293 16.776 1.00 36.50 90 LEU A N 1
ATOM 738 C CA . LEU A 1 90 ? -9.000 -4.743 16.613 1.00 36.50 90 LEU A CA 1
ATOM 739 C C . LEU A 1 90 ? -9.947 -5.143 15.488 1.00 36.50 90 LEU A C 1
ATOM 741 O O . LEU A 1 90 ? -10.814 -5.996 15.636 1.00 36.50 90 LEU A O 1
ATOM 745 N N . GLU A 1 91 ? -9.650 -4.614 14.311 1.00 44.12 91 GLU A N 1
ATOM 746 C CA . GLU A 1 91 ? -9.387 -5.551 13.234 1.00 44.12 91 GLU A CA 1
ATOM 747 C C . GLU A 1 91 ? -8.028 -5.192 12.636 1.00 44.12 91 GLU A C 1
ATOM 749 O O . GLU A 1 91 ? -7.872 -4.187 11.944 1.00 44.12 91 GLU A O 1
ATOM 754 N N . ARG A 1 92 ? -7.011 -5.993 12.984 1.00 48.75 92 ARG A N 1
ATOM 755 C CA . ARG A 1 92 ? -5.786 -6.032 12.189 1.00 48.75 92 ARG A CA 1
ATOM 756 C C . ARG A 1 92 ? -6.211 -6.507 10.813 1.00 48.75 92 ARG A C 1
ATOM 758 O O . ARG A 1 92 ? -6.812 -7.575 10.700 1.00 48.75 92 ARG A O 1
ATOM 765 N N . VAL A 1 93 ? -5.909 -5.681 9.826 1.00 52.22 93 VAL A N 1
ATOM 766 C CA . VAL A 1 93 ? -6.138 -5.911 8.406 1.00 52.22 93 VAL A CA 1
ATOM 767 C C . VAL A 1 93 ? -5.881 -7.374 8.037 1.00 52.22 93 VAL A C 1
ATOM 769 O O . VAL A 1 93 ? -4.752 -7.851 8.136 1.00 52.22 93 VAL A O 1
ATOM 772 N N . LYS A 1 94 ? -6.932 -8.084 7.605 1.00 61.53 94 LYS A N 1
ATOM 773 C CA . LYS A 1 94 ? -6.837 -9.462 7.082 1.00 61.53 94 LYS A CA 1
ATOM 774 C C . LYS A 1 94 ? -6.505 -9.479 5.585 1.00 61.53 94 LYS A C 1
ATOM 776 O O . LYS A 1 94 ? -6.916 -10.384 4.871 1.00 61.53 94 LYS A O 1
ATOM 781 N N . ARG A 1 95 ? -5.804 -8.447 5.121 1.00 76.25 95 ARG A N 1
ATOM 782 C CA . ARG A 1 95 ? -5.408 -8.239 3.733 1.00 76.25 95 ARG A CA 1
ATOM 783 C C . ARG A 1 95 ? -3.944 -8.615 3.582 1.00 76.25 95 ARG A C 1
ATOM 785 O O . ARG A 1 95 ? -3.112 -8.072 4.304 1.00 76.25 95 ARG A O 1
ATOM 792 N N . GLY A 1 96 ? -3.657 -9.482 2.631 1.00 82.88 96 GLY A N 1
ATOM 793 C CA . GLY A 1 96 ? -2.352 -10.083 2.389 1.00 82.88 96 GLY A CA 1
ATOM 794 C C . GLY A 1 96 ? -2.054 -11.304 3.252 1.00 82.88 96 GLY A C 1
ATOM 795 O O . GLY A 1 96 ? -0.913 -11.749 3.304 1.00 82.88 96 GLY A O 1
ATOM 796 N N . ILE A 1 97 ? -3.045 -11.885 3.932 1.00 84.00 97 ILE A N 1
ATOM 797 C CA . ILE A 1 97 ? -2.818 -13.103 4.729 1.00 84.00 97 ILE A CA 1
ATOM 798 C C . ILE A 1 97 ? -2.492 -14.317 3.851 1.00 84.00 97 ILE A C 1
ATOM 800 O O . ILE A 1 97 ? -1.805 -15.227 4.319 1.00 84.00 97 ILE A O 1
ATOM 804 N N . GLU A 1 98 ? -2.928 -14.303 2.589 1.00 90.25 98 GLU A N 1
ATOM 805 C CA . GLU A 1 98 ? -2.575 -15.315 1.587 1.00 90.25 98 GLU A CA 1
ATOM 806 C C . GLU A 1 98 ? -1.212 -15.034 0.911 1.00 90.25 98 GLU A C 1
ATOM 808 O O . GLU A 1 98 ? -0.678 -15.899 0.212 1.00 90.25 98 GLU A O 1
ATOM 813 N N . ASP A 1 99 ? -0.605 -13.860 1.137 1.00 92.62 99 ASP A N 1
ATOM 814 C CA . ASP A 1 99 ? 0.639 -13.456 0.475 1.00 92.62 99 ASP A CA 1
ATOM 815 C C . ASP A 1 99 ? 1.885 -13.920 1.263 1.00 92.62 99 ASP A C 1
ATOM 817 O O . ASP A 1 99 ? 2.038 -13.659 2.465 1.00 92.62 99 ASP A O 1
ATOM 821 N N . PRO A 1 100 ? 2.847 -14.601 0.609 1.00 94.94 100 PRO A N 1
ATOM 822 C CA . PRO A 1 100 ? 3.882 -15.382 1.287 1.00 94.94 100 PRO A CA 1
ATOM 823 C C . PRO A 1 100 ? 4.866 -14.563 2.134 1.00 94.94 100 PRO A C 1
ATOM 825 O O . PRO A 1 100 ? 5.479 -15.126 3.053 1.00 94.94 100 PRO A O 1
ATOM 828 N N . TYR A 1 101 ? 5.043 -13.265 1.856 1.00 93.19 101 TYR A N 1
ATOM 829 C CA . TYR A 1 101 ? 5.943 -12.384 2.607 1.00 93.19 101 TYR A CA 1
ATOM 830 C C . TYR A 1 101 ? 5.225 -11.349 3.483 1.00 93.19 101 TYR A C 1
ATOM 832 O O . TYR A 1 101 ? 5.903 -10.623 4.209 1.00 93.19 101 TYR A O 1
ATOM 840 N N . PHE A 1 102 ? 3.889 -11.323 3.526 1.00 88.06 102 PHE A N 1
ATOM 841 C CA . PHE A 1 102 ? 3.133 -10.393 4.377 1.00 88.06 102 PHE A CA 1
ATOM 842 C C . PHE A 1 102 ? 3.509 -10.493 5.864 1.00 88.06 102 PHE A C 1
ATOM 844 O O . PHE A 1 102 ? 3.730 -9.488 6.535 1.00 88.06 102 PHE A O 1
ATOM 851 N N . LYS A 1 103 ? 3.731 -11.715 6.366 1.00 86.19 103 LYS A N 1
ATOM 852 C CA . LYS A 1 103 ? 4.234 -11.983 7.732 1.00 86.19 103 LYS A CA 1
ATOM 853 C C . LYS A 1 103 ? 5.550 -11.264 8.088 1.00 86.19 103 LYS A C 1
ATOM 855 O O . LYS A 1 103 ? 5.845 -11.072 9.268 1.00 86.19 103 LYS A O 1
ATOM 860 N N . TYR A 1 104 ? 6.336 -10.863 7.088 1.00 88.81 104 TYR A N 1
ATOM 861 C CA . TYR A 1 104 ? 7.594 -10.126 7.241 1.00 88.81 104 TYR A CA 1
ATOM 862 C C . TYR A 1 104 ? 7.413 -8.597 7.190 1.00 88.81 104 TYR A C 1
ATOM 864 O O . TYR A 1 104 ? 8.323 -7.858 7.567 1.00 88.81 104 TYR A O 1
ATOM 872 N N . GLN A 1 105 ? 6.238 -8.096 6.796 1.00 87.75 105 GLN A N 1
ATOM 873 C CA . GLN A 1 105 ? 5.910 -6.670 6.814 1.00 87.75 105 GLN A CA 1
ATOM 874 C C . GLN A 1 105 ? 5.578 -6.204 8.239 1.00 87.75 105 GLN A C 1
ATOM 876 O O . GLN A 1 105 ? 4.435 -5.903 8.578 1.00 87.75 105 GLN A O 1
ATOM 881 N N . TRP A 1 106 ? 6.600 -6.085 9.090 1.00 84.50 106 TRP A N 1
ATOM 882 C CA . TRP A 1 106 ? 6.455 -5.495 10.429 1.00 84.50 106 TRP A CA 1
ATOM 883 C C . TRP A 1 106 ? 5.830 -4.091 10.377 1.00 84.50 106 TRP A C 1
ATOM 885 O O . TRP A 1 106 ? 5.136 -3.696 11.303 1.00 84.50 106 TRP A O 1
ATOM 895 N N . SER A 1 107 ? 6.025 -3.359 9.275 1.00 80.00 107 SER A N 1
ATOM 896 C CA . SER A 1 107 ? 5.439 -2.043 9.011 1.00 80.00 107 SER A CA 1
ATOM 897 C C . SER A 1 107 ? 3.901 -2.059 9.001 1.00 80.00 107 SER A C 1
ATOM 899 O O . SER A 1 107 ? 3.288 -1.084 9.435 1.00 80.00 107 SER A O 1
ATOM 901 N N . TYR A 1 108 ? 3.284 -3.160 8.562 1.00 77.44 108 TYR A N 1
ATOM 902 C CA . TYR A 1 108 ? 1.838 -3.399 8.627 1.00 77.44 108 TYR A CA 1
ATOM 903 C C . TYR A 1 108 ? 1.374 -3.756 10.030 1.00 77.44 108 TYR A C 1
ATOM 905 O O . TYR A 1 108 ? 0.390 -3.221 10.544 1.00 77.44 108 TYR A O 1
ATOM 913 N N . THR A 1 109 ? 2.033 -4.763 10.596 1.00 75.94 109 THR A N 1
ATOM 914 C CA . THR A 1 109 ? 1.667 -5.395 11.855 1.00 75.94 109 THR A CA 1
ATOM 915 C C . THR A 1 109 ? 2.929 -5.995 12.459 1.00 75.94 109 THR A C 1
ATOM 917 O O . THR A 1 109 ? 3.450 -7.016 11.997 1.00 75.94 109 THR A O 1
ATOM 920 N N . ASN A 1 110 ? 3.413 -5.363 13.521 1.00 75.12 110 ASN A N 1
ATOM 921 C CA . ASN A 1 110 ? 4.566 -5.811 14.274 1.00 75.12 110 ASN A CA 1
ATOM 922 C C . ASN A 1 110 ? 4.076 -6.718 15.410 1.00 75.12 110 ASN A C 1
ATOM 924 O O . ASN A 1 110 ? 3.551 -6.265 16.431 1.00 75.12 110 ASN A O 1
ATOM 928 N N . ILE A 1 111 ? 4.224 -8.024 15.204 1.00 76.56 111 ILE A N 1
ATOM 929 C CA . ILE A 1 111 ? 3.924 -9.075 16.186 1.00 76.56 111 ILE A CA 1
ATOM 930 C C . ILE A 1 111 ? 5.160 -9.489 16.994 1.00 76.56 111 ILE A C 1
ATOM 932 O O . ILE A 1 111 ? 5.125 -10.526 17.648 1.00 76.56 111 ILE A O 1
ATOM 936 N N . GLY A 1 112 ? 6.256 -8.728 16.908 1.00 76.69 112 GLY A N 1
ATOM 937 C CA . GLY A 1 112 ? 7.552 -9.134 17.441 1.00 76.69 112 GLY A CA 1
ATOM 938 C C . GLY A 1 112 ? 8.295 -10.122 16.537 1.00 76.69 112 GLY A C 1
ATOM 939 O O . GLY A 1 112 ? 9.205 -10.795 17.003 1.00 76.69 112 GLY A O 1
ATOM 940 N N . GLN A 1 113 ? 7.946 -10.219 15.243 1.00 80.81 113 GLN A N 1
ATOM 941 C CA . GLN A 1 113 ? 8.508 -11.220 14.314 1.00 80.81 113 GLN A CA 1
ATOM 942 C C . GLN A 1 113 ? 10.025 -11.090 14.057 1.00 80.81 113 GLN A C 1
ATOM 944 O O . GLN A 1 113 ? 10.618 -11.981 13.451 1.00 80.81 113 GLN A O 1
ATOM 949 N N . TYR A 1 114 ? 10.638 -9.992 14.510 1.00 82.88 114 TYR A N 1
ATOM 950 C CA . TYR A 1 114 ? 12.084 -9.750 14.478 1.00 82.88 114 TYR A CA 1
ATOM 951 C C . TYR A 1 114 ? 12.658 -9.410 15.860 1.00 82.88 114 TYR A C 1
ATOM 953 O O . TYR A 1 114 ? 13.748 -9.867 16.192 1.00 82.88 114 TYR A O 1
ATOM 961 N N . ASP A 1 115 ? 11.930 -8.624 16.657 1.00 81.62 115 ASP A N 1
ATOM 962 C CA . ASP A 1 115 ? 12.290 -8.256 18.027 1.00 81.62 115 ASP A CA 1
ATOM 963 C C . ASP A 1 115 ? 11.009 -8.057 18.851 1.00 81.62 115 ASP A C 1
ATOM 965 O O . ASP A 1 115 ? 10.256 -7.103 18.626 1.00 81.62 115 ASP A O 1
ATOM 969 N N . GLU A 1 116 ? 10.766 -8.950 19.814 1.00 78.69 116 GLU A N 1
ATOM 970 C CA . GLU A 1 116 ? 9.600 -8.919 20.706 1.00 78.69 116 GLU A CA 1
ATOM 971 C C . GLU A 1 116 ? 9.488 -7.607 21.500 1.00 78.69 116 GLU A C 1
ATOM 973 O O . GLU A 1 116 ? 8.373 -7.157 21.783 1.00 78.69 116 GLU A O 1
ATOM 978 N N . SER A 1 117 ? 10.606 -6.937 21.805 1.00 73.00 117 SER A N 1
ATOM 979 C CA . SER A 1 117 ? 10.605 -5.645 22.508 1.00 73.00 117 SER A CA 1
ATOM 980 C C . SER A 1 117 ? 10.030 -4.503 21.663 1.00 73.00 117 SER A C 1
ATOM 982 O O . SER A 1 117 ? 9.620 -3.475 22.205 1.00 73.00 117 SER A O 1
ATOM 984 N N . THR A 1 118 ? 9.937 -4.702 20.343 1.00 70.06 118 THR A N 1
ATOM 985 C CA . THR A 1 118 ? 9.333 -3.758 19.395 1.00 70.06 118 THR A CA 1
ATOM 986 C C . THR A 1 118 ? 7.884 -4.088 19.037 1.00 70.06 118 THR A C 1
ATOM 988 O O . THR A 1 118 ? 7.303 -3.394 18.210 1.00 70.06 118 THR A O 1
ATOM 991 N N . THR A 1 119 ? 7.270 -5.112 19.638 1.00 69.44 119 THR A N 1
ATOM 992 C CA . THR A 1 119 ? 5.882 -5.512 19.335 1.00 69.44 119 THR A CA 1
ATOM 993 C C . THR A 1 119 ? 4.918 -4.321 19.406 1.00 69.44 119 THR A C 1
ATOM 995 O O . THR A 1 119 ? 4.894 -3.587 20.392 1.00 69.44 119 THR A O 1
ATOM 998 N N . SER A 1 120 ? 4.060 -4.160 18.395 1.00 65.69 120 SER A N 1
ATOM 999 C CA . SER A 1 120 ? 3.173 -2.994 18.185 1.00 65.69 120 SER A CA 1
ATOM 1000 C C . SER A 1 120 ? 3.862 -1.667 17.817 1.00 65.69 120 SER A C 1
ATOM 1002 O O . SER A 1 120 ? 3.174 -0.657 17.674 1.00 65.69 120 SER A O 1
ATOM 1004 N N . ASN A 1 121 ? 5.184 -1.644 17.608 1.00 70.50 121 ASN A N 1
ATOM 1005 C CA . ASN A 1 121 ? 5.860 -0.573 16.870 1.00 70.50 121 ASN A CA 1
ATOM 1006 C C . ASN A 1 121 ? 5.750 -0.879 15.369 1.00 70.50 121 ASN A C 1
ATOM 1008 O O . ASN A 1 121 ? 6.708 -1.304 14.722 1.00 70.50 121 ASN A O 1
ATOM 1012 N N . ASP A 1 122 ? 4.544 -0.706 14.847 1.00 72.19 122 ASP A N 1
ATOM 1013 C CA . ASP A 1 122 ? 4.207 -0.710 13.426 1.00 72.19 122 ASP A CA 1
ATOM 1014 C C . ASP A 1 122 ? 3.684 0.680 13.026 1.00 72.19 122 ASP A C 1
ATOM 1016 O O . ASP A 1 122 ? 3.494 1.554 13.877 1.00 72.19 122 ASP A O 1
ATOM 1020 N N . TYR A 1 123 ? 3.416 0.913 11.737 1.00 66.44 123 TYR A N 1
ATOM 1021 C CA . TYR A 1 123 ? 2.638 2.099 11.347 1.00 66.44 123 TYR A CA 1
ATOM 1022 C C . TYR A 1 123 ? 1.180 2.004 11.795 1.00 66.44 123 TYR A C 1
ATOM 1024 O O . TYR A 1 123 ? 0.421 2.955 11.611 1.00 66.44 123 TYR A O 1
ATOM 1032 N N . GLY A 1 124 ? 0.782 0.859 12.355 1.00 55.00 124 GLY A N 1
ATOM 1033 C CA . GLY A 1 124 ? -0.583 0.524 12.649 1.00 55.00 124 GLY A CA 1
ATOM 1034 C C . GLY A 1 124 ? -1.423 0.677 11.401 1.00 55.00 124 GLY A C 1
ATOM 1035 O O . GLY A 1 124 ? -2.228 1.606 11.337 1.00 55.00 124 GLY A O 1
ATOM 1036 N N . LEU A 1 125 ? -1.357 -0.292 10.478 1.00 51.28 125 LEU A N 1
ATOM 1037 C CA . LEU A 1 125 ? -2.467 -0.540 9.547 1.00 51.28 125 LEU A CA 1
ATOM 1038 C C . LEU A 1 125 ? -3.647 -1.197 10.296 1.00 51.28 125 LEU A C 1
ATOM 1040 O O . LEU A 1 125 ? -4.175 -2.255 9.988 1.00 51.28 125 LEU A O 1
ATOM 1044 N N . LYS A 1 126 ? -4.071 -0.417 11.289 1.00 49.28 126 LYS A N 1
ATOM 1045 C CA . LYS A 1 126 ? -5.388 -0.104 11.833 1.00 49.28 126 LYS A CA 1
ATOM 1046 C C . LYS A 1 126 ? -6.343 0.461 10.765 1.00 49.28 126 LYS A C 1
ATOM 1048 O O . LYS A 1 126 ? -7.467 0.860 11.060 1.00 49.28 126 LYS A O 1
ATOM 1053 N N . SER A 1 127 ? -5.864 0.567 9.529 1.00 47.19 127 SER A N 1
ATOM 1054 C CA . SER A 1 127 ? -6.612 0.909 8.336 1.00 47.19 127 SER A CA 1
ATOM 1055 C C . SER A 1 127 ? -7.570 -0.226 7.997 1.00 47.19 127 SER A C 1
ATOM 1057 O O . SER A 1 127 ? -7.217 -1.126 7.248 1.00 47.19 127 SER A O 1
ATOM 1059 N N . TYR A 1 128 ? -8.774 -0.183 8.551 1.00 51.84 128 TYR A N 1
ATOM 1060 C CA . TYR A 1 128 ? -9.895 -1.051 8.189 1.00 51.84 128 TYR A CA 1
ATOM 1061 C C . TYR A 1 128 ? -9.928 -1.464 6.708 1.00 51.84 128 TYR A C 1
ATOM 1063 O O . TYR A 1 128 ? -9.530 -0.685 5.842 1.00 51.84 128 TYR A O 1
ATOM 1071 N N . ASP A 1 129 ? -10.554 -2.596 6.387 1.00 60.12 129 ASP A N 1
ATOM 1072 C CA . ASP A 1 129 ? -10.622 -3.112 5.011 1.00 60.12 129 ASP A CA 1
ATOM 1073 C C . ASP A 1 129 ? -11.204 -2.122 3.970 1.00 60.12 129 ASP A C 1
ATOM 1075 O O . ASP A 1 129 ? -10.945 -2.267 2.779 1.00 60.12 129 ASP A O 1
ATOM 1079 N N . PHE A 1 130 ? -11.914 -1.061 4.374 1.00 61.75 130 PHE A N 1
ATOM 1080 C CA . PHE A 1 130 ? -12.378 0.007 3.472 1.00 61.75 130 PHE A CA 1
ATOM 1081 C C . PHE A 1 130 ? -11.363 1.149 3.218 1.00 61.75 130 PHE A C 1
ATOM 1083 O O . PHE A 1 130 ? -11.588 1.982 2.339 1.00 61.75 130 PHE A O 1
ATOM 1090 N N . LEU A 1 131 ? -10.259 1.238 3.968 1.00 72.25 131 LEU A N 1
ATOM 1091 C CA . LEU A 1 131 ? -9.188 2.220 3.760 1.00 72.25 131 LEU A CA 1
ATOM 1092 C C . LEU A 1 131 ? -8.151 1.657 2.784 1.00 72.25 131 LEU A C 1
ATOM 1094 O O . LEU A 1 131 ? -7.086 1.179 3.162 1.00 72.25 131 LEU A O 1
ATOM 1098 N N . THR A 1 132 ? -8.501 1.695 1.501 1.00 79.44 132 THR A N 1
ATOM 1099 C CA . THR A 1 132 ? -7.711 1.118 0.401 1.00 79.44 132 THR A CA 1
ATOM 1100 C C . THR A 1 132 ? -6.968 2.149 -0.446 1.00 79.44 132 THR A C 1
ATOM 1102 O O . THR A 1 132 ? -6.290 1.780 -1.395 1.00 79.44 132 THR A O 1
ATOM 1105 N N . GLY A 1 133 ? -7.106 3.446 -0.162 1.00 84.12 133 GLY A N 1
ATOM 1106 C CA . GLY A 1 133 ? -6.589 4.508 -1.036 1.00 84.12 133 GLY A CA 1
ATOM 1107 C C . GLY A 1 133 ? -7.434 4.770 -2.288 1.00 84.12 133 GLY A C 1
ATOM 1108 O O . GLY A 1 133 ? -7.043 5.590 -3.115 1.00 84.12 133 GLY A O 1
ATOM 1109 N N . LYS A 1 134 ? -8.607 4.136 -2.418 1.00 85.75 134 LYS A N 1
ATOM 1110 C CA . LYS A 1 134 ? -9.563 4.384 -3.507 1.00 85.75 134 LYS A CA 1
ATOM 1111 C C . LYS A 1 134 ? -9.810 5.885 -3.710 1.00 85.75 134 LYS A C 1
ATOM 1113 O O . LYS A 1 134 ? -10.088 6.610 -2.755 1.00 85.75 134 LYS A O 1
ATOM 1118 N N . ASN A 1 135 ? -9.759 6.335 -4.964 1.00 84.50 135 ASN A N 1
ATOM 1119 C CA . ASN A 1 135 ? -9.866 7.743 -5.387 1.00 84.50 135 ASN A CA 1
ATOM 1120 C C . ASN A 1 135 ? -8.716 8.672 -4.934 1.00 84.50 135 ASN A C 1
ATOM 1122 O O . ASN A 1 135 ? -8.810 9.883 -5.133 1.00 84.50 135 ASN A O 1
ATOM 1126 N N . ILE A 1 136 ? -7.628 8.143 -4.366 1.00 87.75 136 ILE A N 1
ATOM 1127 C CA . ILE A 1 136 ? -6.387 8.894 -4.135 1.00 87.75 136 ILE A CA 1
ATOM 1128 C C . ILE A 1 136 ? -5.444 8.666 -5.318 1.00 87.75 136 ILE A C 1
ATOM 1130 O O . ILE A 1 136 ? -5.259 7.537 -5.769 1.00 87.75 136 ILE A O 1
ATOM 1134 N N . SER A 1 137 ? -4.838 9.745 -5.813 1.00 87.25 137 SER A N 1
ATOM 1135 C CA . SER A 1 137 ? -3.778 9.688 -6.819 1.00 87.25 137 SER A CA 1
ATOM 1136 C C . SER A 1 137 ? -2.436 9.977 -6.154 1.00 87.25 137 SER A C 1
ATOM 1138 O O . SER A 1 137 ? -2.315 10.944 -5.403 1.00 87.25 137 SER A O 1
ATOM 1140 N N . ILE A 1 138 ? -1.431 9.160 -6.451 1.00 88.12 138 ILE A N 1
ATOM 1141 C CA . ILE A 1 138 ? -0.061 9.289 -5.943 1.00 88.12 138 ILE A CA 1
ATOM 1142 C C . ILE A 1 138 ? 0.875 9.400 -7.153 1.00 88.12 138 ILE A C 1
ATOM 1144 O O . ILE A 1 138 ? 0.603 8.829 -8.210 1.00 88.12 138 ILE A O 1
ATOM 1148 N N . ARG A 1 139 ? 1.951 10.179 -7.020 1.00 91.06 139 ARG A N 1
ATOM 1149 C CA . ARG A 1 139 ? 2.993 10.322 -8.043 1.00 91.06 139 ARG A CA 1
ATOM 1150 C C . ARG A 1 139 ? 4.343 9.981 -7.444 1.00 91.06 139 ARG A C 1
ATOM 1152 O O . ARG A 1 139 ? 4.647 10.466 -6.354 1.00 91.06 139 ARG A O 1
ATOM 1159 N N . ILE A 1 140 ? 5.122 9.161 -8.138 1.00 90.38 140 ILE A N 1
ATOM 1160 C CA . ILE A 1 140 ? 6.433 8.696 -7.676 1.00 90.38 140 ILE A CA 1
ATOM 1161 C C . ILE A 1 140 ? 7.497 9.111 -8.693 1.00 90.38 140 ILE A C 1
ATOM 1163 O O . ILE A 1 140 ? 7.323 8.958 -9.896 1.00 90.38 140 ILE A O 1
ATOM 1167 N N . ILE A 1 141 ? 8.594 9.678 -8.194 1.00 94.62 141 ILE A N 1
ATOM 1168 C CA . ILE A 1 141 ? 9.751 10.092 -8.991 1.00 94.62 141 ILE A CA 1
ATOM 1169 C C . ILE A 1 141 ? 10.937 9.305 -8.443 1.00 94.62 141 ILE A C 1
ATOM 1171 O O . ILE A 1 141 ? 11.374 9.569 -7.325 1.00 94.62 141 ILE A O 1
ATOM 1175 N N . ASP A 1 142 ? 11.400 8.317 -9.203 1.00 94.75 142 ASP A N 1
ATOM 1176 C CA . ASP A 1 142 ? 12.371 7.318 -8.747 1.00 94.75 142 ASP A CA 1
ATOM 1177 C C . ASP A 1 142 ? 13.190 6.752 -9.929 1.00 94.75 142 ASP A C 1
ATOM 1179 O O . ASP A 1 142 ? 13.146 7.302 -11.032 1.00 94.75 142 ASP A O 1
ATOM 1183 N N . ASP A 1 143 ? 13.959 5.685 -9.703 1.00 92.19 143 ASP A N 1
ATOM 1184 C CA . ASP A 1 143 ? 14.879 5.081 -10.678 1.00 92.19 143 ASP A CA 1
ATOM 1185 C C . ASP A 1 143 ? 14.209 4.301 -11.827 1.00 92.19 143 ASP A C 1
ATOM 1187 O O . ASP A 1 143 ? 14.786 4.213 -12.910 1.00 92.19 143 ASP A O 1
ATOM 1191 N N . GLY A 1 144 ? 12.999 3.778 -11.628 1.00 93.25 144 GLY A N 1
ATOM 1192 C CA . GLY A 1 144 ? 12.233 3.053 -12.642 1.00 93.25 144 GLY A CA 1
ATOM 1193 C C . GLY A 1 144 ? 11.162 2.145 -12.038 1.00 93.25 144 GLY A C 1
ATOM 1194 O O . GLY A 1 144 ? 10.987 2.069 -10.817 1.00 93.25 144 GLY A O 1
ATOM 1195 N N . LEU A 1 145 ? 10.430 1.434 -12.895 1.00 95.50 145 LEU A N 1
ATOM 1196 C CA . LEU A 1 145 ? 9.375 0.514 -12.483 1.00 95.50 145 LEU A CA 1
ATOM 1197 C C . LEU A 1 145 ? 9.282 -0.720 -13.383 1.00 95.50 145 LEU A C 1
ATOM 1199 O O . LEU A 1 145 ? 9.028 -0.607 -14.580 1.00 95.50 145 LEU A O 1
ATOM 1203 N N . ASP A 1 146 ? 9.383 -1.907 -12.785 1.00 95.69 146 ASP A N 1
ATOM 1204 C CA . ASP A 1 146 ? 8.931 -3.144 -13.423 1.00 95.69 146 ASP A CA 1
ATOM 1205 C C . ASP A 1 146 ? 7.396 -3.145 -13.536 1.00 95.69 146 ASP A C 1
ATOM 1207 O O . ASP A 1 146 ? 6.673 -3.597 -12.644 1.00 95.69 146 ASP A O 1
ATOM 1211 N N . VAL A 1 147 ? 6.894 -2.612 -14.651 1.00 92.44 147 VAL A N 1
ATOM 1212 C CA . VAL A 1 147 ? 5.457 -2.549 -14.975 1.00 92.44 147 VAL A CA 1
ATOM 1213 C C . VAL A 1 147 ? 4.839 -3.925 -15.239 1.00 92.44 147 VAL A C 1
ATOM 1215 O O . VAL A 1 147 ? 3.615 -4.051 -15.274 1.00 92.44 147 VAL A O 1
ATOM 1218 N N . TYR A 1 148 ? 5.661 -4.965 -15.411 1.00 93.75 148 TYR A N 1
ATOM 1219 C CA . TYR A 1 148 ? 5.215 -6.345 -15.598 1.00 93.75 148 TYR A CA 1
ATOM 1220 C C . TYR A 1 148 ? 5.226 -7.152 -14.295 1.00 93.75 148 TYR A C 1
ATOM 1222 O O . TYR A 1 148 ? 4.785 -8.308 -14.294 1.00 93.75 148 TYR A O 1
ATOM 1230 N N . HIS A 1 149 ? 5.671 -6.557 -13.182 1.00 95.75 149 HIS A N 1
ATOM 1231 C CA . HIS A 1 149 ? 5.666 -7.202 -11.877 1.00 95.75 149 HIS A CA 1
ATOM 1232 C C . HIS A 1 149 ? 4.242 -7.656 -11.526 1.00 95.75 149 HIS A C 1
ATOM 1234 O O . HIS A 1 149 ? 3.297 -6.864 -11.488 1.00 95.75 149 HIS A O 1
ATOM 1240 N N . PHE A 1 150 ? 4.081 -8.952 -11.250 1.00 94.69 150 PHE A N 1
ATOM 1241 C CA . PHE A 1 150 ? 2.780 -9.611 -11.044 1.00 94.69 150 PHE A CA 1
ATOM 1242 C C . PHE A 1 150 ? 1.925 -8.960 -9.945 1.00 94.69 150 PHE A C 1
ATOM 1244 O O . PHE A 1 150 ? 0.698 -9.051 -9.993 1.00 94.69 150 PHE A O 1
ATOM 1251 N N . ASP A 1 151 ? 2.589 -8.287 -9.008 1.00 96.19 151 ASP A N 1
ATOM 1252 C CA . ASP A 1 151 ? 2.016 -7.622 -7.843 1.00 96.19 151 ASP A CA 1
ATOM 1253 C C . ASP A 1 151 ? 1.600 -6.160 -8.101 1.00 96.19 151 ASP A C 1
ATOM 1255 O O . ASP A 1 151 ? 0.928 -5.564 -7.274 1.00 96.19 151 ASP A O 1
ATOM 1259 N N . LEU A 1 152 ? 2.000 -5.549 -9.228 1.00 95.81 152 LEU A N 1
ATOM 1260 C CA . LEU A 1 152 ? 1.863 -4.099 -9.480 1.00 95.81 152 LEU A CA 1
ATOM 1261 C C . LEU A 1 152 ? 0.917 -3.755 -10.642 1.00 95.81 152 LEU A C 1
ATOM 1263 O O . LEU A 1 152 ? 0.942 -2.640 -11.161 1.00 95.81 152 LEU A O 1
ATOM 1267 N N . LYS A 1 153 ? 0.034 -4.683 -11.035 1.00 92.69 153 LYS A N 1
ATOM 1268 C CA . LYS A 1 153 ? -0.882 -4.542 -12.192 1.00 92.69 153 LYS A CA 1
ATOM 1269 C C . LYS A 1 153 ? -1.862 -3.359 -12.110 1.00 92.69 153 LYS A C 1
ATOM 1271 O O . LYS A 1 153 ? -2.529 -3.063 -13.096 1.00 92.69 153 LYS A O 1
ATOM 1276 N N . ASN A 1 154 ? -1.960 -2.709 -10.950 1.00 90.31 154 ASN A N 1
ATOM 1277 C CA . ASN A 1 154 ? -2.806 -1.538 -10.707 1.00 90.31 154 ASN A CA 1
ATOM 1278 C C . ASN A 1 154 ? -2.084 -0.201 -10.989 1.00 90.31 154 ASN A C 1
ATOM 1280 O O . ASN A 1 154 ? -2.695 0.861 -10.852 1.00 90.31 154 ASN A O 1
ATOM 1284 N N . PHE A 1 155 ? -0.794 -0.225 -11.346 1.00 94.44 155 PHE A N 1
ATOM 1285 C CA . PHE A 1 155 ? -0.030 0.976 -11.685 1.00 94.44 155 PHE A CA 1
ATOM 1286 C C . PHE A 1 155 ? -0.516 1.608 -13.000 1.00 94.44 155 PHE A C 1
ATOM 1288 O O . PHE A 1 155 ? -0.806 0.912 -13.972 1.00 94.44 155 PHE A O 1
ATOM 1295 N N . ASN A 1 156 ? -0.592 2.939 -13.046 1.00 92.94 156 ASN A N 1
ATOM 1296 C CA . ASN A 1 156 ? -1.142 3.681 -14.177 1.00 92.94 156 ASN A CA 1
ATOM 1297 C C . ASN A 1 156 ? -0.038 4.214 -15.104 1.00 92.94 156 ASN A C 1
ATOM 1299 O O . ASN A 1 156 ? 0.402 5.353 -14.970 1.00 92.94 156 ASN A O 1
ATOM 1303 N N . THR A 1 157 ? 0.368 3.405 -16.082 1.00 92.62 157 THR A N 1
ATOM 1304 C CA . THR A 1 157 ? 1.417 3.753 -17.057 1.00 92.62 157 THR A CA 1
ATOM 1305 C C . THR A 1 157 ? 1.076 4.946 -17.953 1.00 92.62 157 THR A C 1
ATOM 1307 O O . THR A 1 157 ? 1.985 5.641 -18.398 1.00 92.62 157 THR A O 1
ATOM 1310 N N . ASP A 1 158 ? -0.210 5.225 -18.197 1.00 91.12 158 ASP A N 1
ATOM 1311 C CA . ASP A 1 158 ? -0.659 6.289 -19.114 1.00 91.12 158 ASP A CA 1
ATOM 1312 C C . ASP A 1 158 ? -0.321 7.703 -18.605 1.00 91.12 158 ASP A C 1
ATOM 1314 O O . ASP A 1 158 ? -0.348 8.671 -19.369 1.00 91.12 158 ASP A O 1
ATOM 1318 N N . LEU A 1 159 ? -0.020 7.835 -17.308 1.00 89.50 159 LEU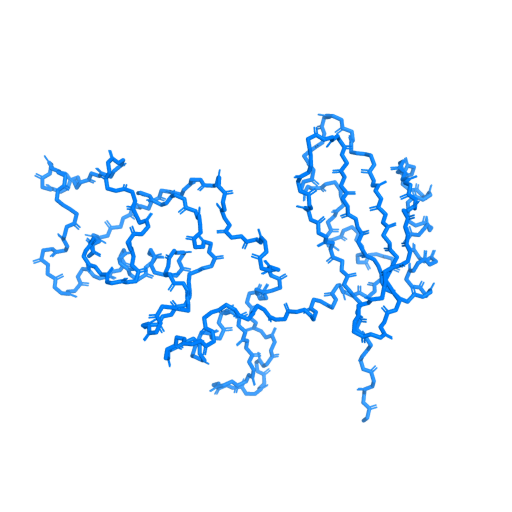 A N 1
ATOM 1319 C CA . LEU A 1 159 ? 0.317 9.096 -16.638 1.00 89.50 159 LEU A CA 1
ATOM 1320 C C . LEU A 1 159 ? 1.778 9.157 -16.153 1.00 89.50 159 LEU A C 1
ATOM 1322 O O . LEU A 1 159 ? 2.140 10.085 -15.426 1.00 89.50 159 LEU A O 1
ATOM 1326 N N . SER A 1 160 ? 2.610 8.204 -16.575 1.00 94.50 160 SER A N 1
ATOM 1327 C CA . SER A 1 160 ? 4.032 8.103 -16.230 1.00 94.50 160 SER A CA 1
ATOM 1328 C C . SER A 1 160 ? 4.933 8.438 -17.422 1.00 94.50 160 SER A C 1
ATOM 1330 O O . SER A 1 160 ? 4.507 8.409 -18.575 1.00 94.50 160 SER A O 1
ATOM 1332 N N . TYR A 1 161 ? 6.198 8.777 -17.158 1.00 95.25 161 TYR A N 1
ATOM 1333 C CA . TYR A 1 161 ? 7.158 9.149 -18.199 1.00 95.25 161 TYR A CA 1
ATOM 1334 C C . TYR A 1 161 ? 8.603 8.945 -17.731 1.00 95.25 161 TYR A C 1
ATOM 1336 O O . TYR A 1 161 ? 8.983 9.419 -16.659 1.00 95.25 161 TYR A O 1
ATOM 1344 N N . ASN A 1 162 ? 9.428 8.302 -18.556 1.00 94.69 162 ASN A N 1
ATOM 1345 C CA . ASN A 1 162 ? 10.858 8.155 -18.308 1.00 94.69 162 ASN A CA 1
ATOM 1346 C C . ASN A 1 162 ? 11.592 9.417 -18.788 1.00 94.69 162 ASN A C 1
ATOM 1348 O O . ASN A 1 162 ? 11.766 9.666 -19.984 1.00 94.69 162 ASN A O 1
ATOM 1352 N N . VAL A 1 163 ? 12.032 10.232 -17.826 1.00 94.12 163 VAL A N 1
ATOM 1353 C CA . VAL A 1 163 ? 12.736 11.500 -18.079 1.00 94.12 163 VAL A CA 1
ATOM 1354 C C . VAL A 1 163 ? 14.167 11.326 -18.592 1.00 94.12 163 VAL A C 1
ATOM 1356 O O . VAL A 1 163 ? 14.675 12.237 -19.250 1.00 94.12 163 VAL A O 1
ATOM 1359 N N . ASN A 1 164 ? 14.804 10.184 -18.318 1.00 91.50 164 ASN A N 1
ATOM 1360 C CA . ASN A 1 164 ? 16.185 9.904 -18.712 1.00 91.50 164 ASN A CA 1
ATOM 1361 C C . ASN A 1 164 ? 16.249 9.580 -20.210 1.00 91.50 164 ASN A C 1
ATOM 1363 O O . ASN A 1 164 ? 16.962 10.250 -20.960 1.00 91.50 164 ASN A O 1
ATOM 1367 N N . ASP A 1 165 ? 15.419 8.632 -20.651 1.00 92.81 165 ASP A N 1
ATOM 1368 C CA . ASP A 1 165 ? 15.368 8.155 -22.040 1.00 92.81 165 ASP A CA 1
ATOM 1369 C C . ASP A 1 165 ? 14.331 8.896 -22.905 1.00 92.81 165 ASP A C 1
ATOM 1371 O O . ASP A 1 165 ? 14.255 8.692 -24.118 1.00 92.81 165 ASP A O 1
ATOM 1375 N N . LYS A 1 166 ? 13.569 9.812 -22.289 1.00 95.56 166 LYS A N 1
ATOM 1376 C CA . LYS A 1 166 ? 12.578 10.706 -22.918 1.00 95.56 166 LYS A CA 1
ATOM 1377 C C . LYS A 1 166 ? 11.488 9.951 -23.680 1.00 95.56 166 LYS A C 1
ATOM 1379 O O . LYS A 1 166 ? 11.156 10.281 -24.821 1.00 95.56 166 LYS A O 1
ATOM 1384 N N . ASN A 1 167 ? 10.952 8.920 -23.042 1.00 94.81 167 ASN A N 1
ATOM 1385 C CA . ASN A 1 167 ? 9.951 8.026 -23.605 1.00 94.81 167 ASN A CA 1
ATOM 1386 C C . ASN A 1 167 ? 8.966 7.554 -22.512 1.00 94.81 167 ASN A C 1
ATOM 1388 O O . ASN A 1 167 ? 8.985 8.042 -21.383 1.00 94.81 167 ASN A O 1
ATOM 1392 N N . TYR A 1 168 ? 8.085 6.618 -22.864 1.00 95.00 168 TYR A N 1
ATOM 1393 C CA . TYR A 1 168 ? 7.092 6.029 -21.956 1.00 95.00 168 TYR A CA 1
ATOM 1394 C C . TYR A 1 168 ? 7.487 4.627 -21.453 1.00 95.00 168 TYR A C 1
ATOM 1396 O O . TYR A 1 168 ? 6.664 3.938 -20.858 1.00 95.00 168 TYR A O 1
ATOM 1404 N N . ASP A 1 169 ? 8.725 4.188 -21.699 1.00 94.94 169 ASP A N 1
ATOM 1405 C CA . ASP A 1 169 ? 9.245 2.923 -21.182 1.00 94.94 169 ASP A CA 1
ATOM 1406 C C . ASP A 1 169 ? 9.810 3.140 -19.775 1.00 94.94 169 ASP A C 1
ATOM 1408 O O . ASP A 1 169 ? 10.834 3.798 -19.587 1.00 94.94 169 ASP A O 1
ATOM 1412 N N . LEU A 1 170 ? 9.092 2.622 -18.781 1.00 94.31 170 LEU A N 1
ATOM 1413 C CA . LEU A 1 170 ? 9.432 2.766 -17.366 1.00 94.31 170 LEU A CA 1
ATOM 1414 C C . LEU A 1 170 ? 10.370 1.658 -16.869 1.00 94.31 170 LEU A C 1
ATOM 1416 O O . LEU A 1 170 ? 10.793 1.717 -15.712 1.00 94.31 170 LEU A O 1
ATOM 1420 N N . MET A 1 171 ? 10.664 0.651 -17.700 1.00 95.44 171 MET A N 1
ATOM 1421 C CA . MET A 1 171 ? 11.447 -0.508 -17.283 1.00 95.44 171 MET A CA 1
ATOM 1422 C C . MET A 1 171 ? 12.841 -0.090 -16.796 1.00 95.44 171 MET A C 1
ATOM 1424 O O . MET A 1 171 ? 13.552 0.623 -17.509 1.00 95.44 171 MET A O 1
ATOM 1428 N N . PRO A 1 172 ? 13.279 -0.566 -15.616 1.00 92.50 172 PRO A N 1
ATOM 1429 C CA . PRO A 1 172 ? 14.644 -0.386 -15.153 1.00 92.50 172 PRO A CA 1
ATOM 1430 C C . PRO A 1 172 ? 15.657 -0.892 -16.179 1.00 92.50 172 PRO A C 1
ATOM 1432 O O . PRO A 1 172 ? 15.589 -2.042 -16.617 1.00 92.50 172 PRO A O 1
ATOM 1435 N N . SER A 1 173 ? 16.628 -0.051 -16.535 1.00 87.81 173 SER A N 1
ATOM 1436 C CA . SER A 1 173 ? 17.682 -0.413 -17.491 1.00 87.81 173 SER A CA 1
ATOM 1437 C C . SER A 1 173 ? 18.739 -1.362 -16.907 1.00 87.81 173 SER A C 1
ATOM 1439 O O . SER A 1 173 ? 19.502 -1.965 -17.662 1.00 87.81 173 SER A O 1
ATOM 1441 N N . ASP A 1 174 ? 18.762 -1.536 -15.581 1.00 89.81 174 ASP A N 1
ATOM 1442 C CA . ASP A 1 174 ? 19.575 -2.517 -14.862 1.00 89.81 174 ASP A CA 1
ATOM 1443 C C . ASP A 1 174 ? 18.860 -3.031 -13.596 1.00 89.81 174 ASP A C 1
ATOM 1445 O O . ASP A 1 174 ? 18.022 -2.351 -13.004 1.00 89.81 174 ASP A O 1
ATOM 1449 N N . LEU A 1 175 ? 19.246 -4.223 -13.130 1.00 86.31 175 LEU A N 1
ATOM 1450 C CA . LEU A 1 175 ? 18.720 -4.864 -11.921 1.00 86.31 175 LEU A CA 1
ATOM 1451 C C . LEU A 1 175 ? 19.006 -4.084 -10.627 1.00 86.31 175 LEU A C 1
ATOM 1453 O O . LEU A 1 175 ? 18.330 -4.321 -9.622 1.00 86.31 175 LEU A O 1
ATOM 1457 N N . SER A 1 176 ? 19.989 -3.174 -10.608 1.00 91.38 176 SER A N 1
ATOM 1458 C CA . SER A 1 176 ? 20.216 -2.282 -9.463 1.00 91.38 176 SER A CA 1
ATOM 1459 C C . SER A 1 176 ? 19.144 -1.196 -9.321 1.00 91.38 176 SER A C 1
ATOM 1461 O O . SER A 1 176 ? 18.881 -0.779 -8.192 1.00 91.38 176 SER A O 1
ATOM 1463 N N . MET A 1 177 ? 18.477 -0.810 -10.416 1.00 91.12 177 MET A N 1
ATOM 1464 C CA . MET A 1 177 ? 17.449 0.239 -10.470 1.00 91.12 177 MET A CA 1
ATOM 1465 C C . MET A 1 177 ? 16.067 -0.300 -10.058 1.00 91.12 177 MET A C 1
ATOM 1467 O O . MET A 1 177 ? 15.101 -0.312 -10.813 1.00 91.12 177 MET A O 1
ATOM 1471 N N . ASN A 1 178 ? 16.002 -0.854 -8.851 1.00 92.19 178 ASN A N 1
ATOM 1472 C CA . ASN A 1 178 ? 14.819 -1.517 -8.302 1.00 92.19 178 ASN A CA 1
ATOM 1473 C C . ASN A 1 178 ? 14.122 -0.702 -7.198 1.00 92.19 178 ASN A C 1
ATOM 1475 O O . ASN A 1 178 ? 13.179 -1.207 -6.577 1.00 92.19 178 ASN A O 1
ATOM 1479 N N . HIS A 1 179 ? 14.580 0.521 -6.915 1.00 94.75 179 HIS A N 1
ATOM 1480 C CA . HIS A 1 179 ? 14.093 1.318 -5.794 1.00 94.75 179 HIS A CA 1
ATOM 1481 C C . HIS A 1 179 ? 12.643 1.765 -6.019 1.00 94.75 179 HIS A C 1
ATOM 1483 O O . HIS A 1 179 ? 11.787 1.466 -5.183 1.00 94.75 179 HIS A O 1
ATOM 1489 N N . GLY A 1 180 ? 12.324 2.323 -7.188 1.00 95.25 180 GLY A N 1
ATOM 1490 C CA . GLY A 1 180 ? 10.970 2.732 -7.560 1.00 95.25 180 GLY A CA 1
ATOM 1491 C C . GLY A 1 180 ? 9.980 1.570 -7.545 1.00 95.25 180 GLY A C 1
ATOM 1492 O O . GLY A 1 180 ? 8.904 1.686 -6.964 1.00 95.25 180 GLY A O 1
ATOM 1493 N N . THR A 1 181 ? 10.378 0.398 -8.050 1.00 96.25 181 THR A N 1
ATOM 1494 C CA . THR A 1 181 ? 9.561 -0.833 -7.984 1.00 96.25 181 THR A CA 1
ATOM 1495 C C . THR A 1 181 ? 9.249 -1.236 -6.538 1.00 96.25 181 THR A C 1
ATOM 1497 O O . THR A 1 181 ? 8.105 -1.557 -6.209 1.00 96.25 181 THR A O 1
ATOM 1500 N N . ARG A 1 182 ? 10.238 -1.169 -5.636 1.00 95.31 182 ARG A N 1
ATOM 1501 C CA . ARG A 1 182 ? 10.043 -1.456 -4.203 1.00 95.31 182 ARG A CA 1
ATOM 1502 C C . ARG A 1 182 ? 9.149 -0.417 -3.527 1.00 95.31 182 ARG A C 1
ATOM 1504 O O . ARG A 1 182 ? 8.281 -0.798 -2.743 1.00 95.31 182 ARG A O 1
ATOM 1511 N N . CYS A 1 183 ? 9.328 0.866 -3.838 1.00 94.81 183 CYS A N 1
ATOM 1512 C CA . CYS A 1 183 ? 8.505 1.960 -3.323 1.00 94.81 183 CYS A CA 1
ATOM 1513 C C . CYS A 1 183 ? 7.045 1.853 -3.783 1.00 94.81 183 CYS A C 1
ATOM 1515 O O . CYS A 1 183 ? 6.145 1.932 -2.947 1.00 94.81 183 CYS A O 1
ATOM 1517 N N . VAL A 1 184 ? 6.802 1.590 -5.071 1.00 95.88 184 VAL A N 1
ATOM 1518 C CA . VAL A 1 184 ? 5.461 1.321 -5.621 1.00 95.88 184 VAL A CA 1
ATOM 1519 C C . VAL A 1 184 ? 4.840 0.099 -4.937 1.00 95.88 184 VAL A C 1
ATOM 1521 O O . VAL A 1 184 ? 3.685 0.168 -4.521 1.00 95.88 184 VAL A O 1
ATOM 1524 N N . GLY A 1 185 ? 5.604 -0.980 -4.724 1.00 95.50 185 GLY A N 1
ATOM 1525 C CA . GLY A 1 185 ? 5.135 -2.177 -4.016 1.00 95.50 185 GLY A CA 1
ATOM 1526 C C . GLY A 1 185 ? 4.705 -1.928 -2.569 1.00 95.50 185 GLY A C 1
ATOM 1527 O O . GLY A 1 185 ? 3.663 -2.426 -2.155 1.00 95.50 185 GLY A O 1
ATOM 1528 N N . GLN A 1 186 ? 5.408 -1.079 -1.809 1.00 92.25 186 GLN A N 1
ATOM 1529 C CA . GLN A 1 186 ? 4.928 -0.693 -0.472 1.00 92.25 186 GLN A CA 1
ATOM 1530 C C . GLN A 1 186 ? 3.565 0.024 -0.510 1.00 92.25 186 GLN A C 1
ATOM 1532 O O . GLN A 1 186 ? 2.864 0.034 0.498 1.00 92.25 186 GLN A O 1
ATOM 1537 N N . ILE A 1 187 ? 3.164 0.613 -1.641 1.00 92.25 187 ILE A N 1
ATOM 1538 C CA . ILE A 1 187 ? 1.943 1.421 -1.754 1.00 92.25 187 ILE A CA 1
ATOM 1539 C C . ILE A 1 187 ? 0.801 0.631 -2.407 1.00 92.25 187 ILE A C 1
ATOM 1541 O O . ILE A 1 187 ? -0.283 0.602 -1.834 1.00 92.25 187 ILE A O 1
ATOM 1545 N N . ILE A 1 188 ? 1.021 -0.031 -3.550 1.00 94.56 188 ILE A N 1
ATOM 1546 C CA . ILE A 1 188 ? -0.037 -0.690 -4.348 1.00 94.56 188 ILE A CA 1
ATOM 1547 C C . ILE A 1 188 ? 0.189 -2.173 -4.674 1.00 94.56 188 ILE A C 1
ATOM 1549 O O . ILE A 1 188 ? -0.489 -2.686 -5.563 1.00 94.56 188 ILE A O 1
ATOM 1553 N N . ALA A 1 189 ? 1.098 -2.875 -3.988 1.00 94.94 189 ALA A N 1
ATOM 1554 C CA . ALA A 1 189 ? 1.145 -4.334 -4.109 1.00 94.94 189 ALA A CA 1
ATOM 1555 C C . ALA A 1 189 ? -0.247 -4.951 -3.860 1.00 94.94 189 ALA A C 1
ATOM 1557 O O . ALA A 1 189 ? -0.972 -4.539 -2.942 1.00 94.94 189 ALA A O 1
ATOM 1558 N N . ILE A 1 190 ? -0.655 -5.856 -4.748 1.00 95.06 190 ILE A N 1
ATOM 1559 C CA . ILE A 1 190 ? -2.025 -6.353 -4.843 1.00 95.06 190 ILE A CA 1
ATOM 1560 C C . ILE A 1 190 ? -2.203 -7.429 -3.775 1.00 95.06 190 ILE A C 1
ATOM 1562 O O . ILE A 1 190 ? -1.616 -8.497 -3.889 1.00 95.06 190 ILE A O 1
ATOM 1566 N N . PRO A 1 191 ? -3.052 -7.201 -2.773 1.00 91.31 191 PRO A N 1
ATOM 1567 C CA . PRO A 1 191 ? -3.161 -8.127 -1.668 1.00 91.31 191 PRO A CA 1
ATOM 1568 C C . PRO A 1 191 ? -3.917 -9.405 -2.025 1.00 91.31 191 PRO A C 1
ATOM 1570 O O . PRO A 1 191 ? -4.818 -9.395 -2.869 1.00 91.31 191 PRO A O 1
ATOM 1573 N N . ASP A 1 192 ? -3.600 -10.463 -1.287 1.00 91.69 192 ASP A N 1
ATOM 1574 C CA . ASP A 1 192 ? -4.230 -11.784 -1.339 1.00 91.69 192 ASP A CA 1
ATOM 1575 C C . ASP A 1 192 ? -4.243 -12.371 -2.761 1.00 91.69 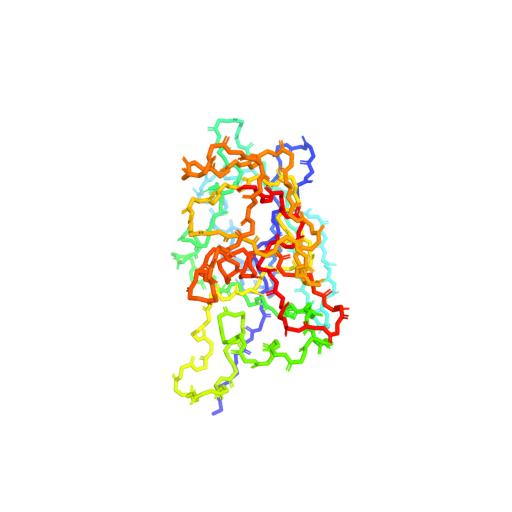192 ASP A C 1
ATOM 1577 O O . ASP A 1 192 ? -5.176 -13.062 -3.181 1.00 91.69 192 ASP A O 1
ATOM 1581 N N . ASN A 1 193 ? -3.185 -12.079 -3.523 1.00 94.69 193 ASN A N 1
ATOM 1582 C CA . ASN A 1 193 ? -2.957 -12.615 -4.863 1.00 94.69 193 ASN A CA 1
ATOM 1583 C C . ASN A 1 193 ? -2.075 -13.881 -4.841 1.00 94.69 193 ASN A C 1
ATOM 1585 O O . ASN A 1 193 ? -1.949 -14.545 -5.875 1.00 94.69 193 ASN A O 1
ATOM 1589 N N . GLY A 1 194 ? -1.493 -14.224 -3.684 1.00 95.56 194 GLY A N 1
ATOM 1590 C CA . GLY A 1 194 ? -0.602 -15.372 -3.487 1.00 95.56 194 GLY A CA 1
ATOM 1591 C C . GLY A 1 194 ? 0.867 -15.089 -3.824 1.00 95.56 194 GLY A C 1
ATOM 1592 O O . GLY A 1 194 ? 1.677 -16.017 -3.893 1.00 95.56 194 GLY A O 1
ATOM 1593 N N . TYR A 1 195 ? 1.228 -13.825 -4.036 1.00 95.00 195 TYR A N 1
ATOM 1594 C CA . TYR A 1 195 ? 2.564 -13.356 -4.381 1.00 95.00 195 TYR A CA 1
ATOM 1595 C C . TYR A 1 195 ? 3.027 -12.275 -3.405 1.00 95.00 195 TYR A C 1
ATOM 1597 O O . TYR A 1 195 ? 2.242 -11.512 -2.868 1.00 95.00 195 TYR A O 1
ATOM 1605 N N . CYS A 1 196 ? 4.340 -12.206 -3.196 1.00 95.31 196 CYS A N 1
ATOM 1606 C CA . CYS A 1 196 ? 5.013 -11.120 -2.489 1.00 95.31 196 CYS A CA 1
ATOM 1607 C C . CYS A 1 196 ? 4.317 -10.585 -1.214 1.00 95.31 196 CYS A C 1
ATOM 1609 O O . CYS A 1 196 ? 4.427 -11.230 -0.166 1.00 95.31 196 CYS A O 1
ATOM 1611 N N . ILE A 1 197 ? 3.747 -9.378 -1.268 1.00 92.94 197 ILE A N 1
ATOM 1612 C CA . ILE A 1 197 ? 3.394 -8.527 -0.121 1.00 92.94 197 ILE A CA 1
ATOM 1613 C C . ILE A 1 197 ? 2.077 -7.777 -0.369 1.00 92.94 197 ILE A C 1
ATOM 1615 O O . ILE A 1 197 ? 1.644 -7.654 -1.503 1.00 92.94 197 ILE A O 1
ATOM 1619 N N . ALA A 1 198 ? 1.500 -7.159 0.664 1.00 91.25 198 ALA A N 1
ATOM 1620 C CA . ALA A 1 198 ? 0.392 -6.216 0.487 1.00 91.25 198 ALA A CA 1
ATOM 1621 C C . ALA A 1 198 ? 0.881 -4.755 0.413 1.00 91.25 198 ALA A C 1
ATOM 1623 O O . ALA A 1 198 ? 1.764 -4.336 1.174 1.00 91.25 198 ALA A O 1
ATOM 1624 N N . GLY A 1 199 ? 0.258 -3.928 -0.434 1.00 90.44 199 GLY A N 1
ATOM 1625 C CA . GLY A 1 199 ? 0.500 -2.481 -0.549 1.00 90.44 199 GLY A CA 1
ATOM 1626 C C . GLY A 1 199 ? -0.429 -1.645 0.337 1.00 90.44 199 GLY A C 1
ATOM 1627 O O . GLY A 1 199 ? -1.619 -1.935 0.423 1.00 90.44 199 GLY A O 1
ATOM 1628 N N . PHE A 1 200 ? 0.107 -0.625 1.023 1.00 86.19 200 PHE A N 1
ATOM 1629 C CA . PHE A 1 200 ? -0.591 0.161 2.064 1.00 86.19 200 PHE A CA 1
ATOM 1630 C C . PHE A 1 200 ? -1.916 0.801 1.595 1.00 86.19 200 PHE A C 1
ATOM 1632 O O . PHE A 1 200 ? -2.787 1.109 2.409 1.00 86.19 200 PHE A O 1
ATOM 1639 N N . ALA A 1 201 ? -2.059 1.035 0.292 1.00 88.50 201 ALA A N 1
ATOM 1640 C CA . ALA A 1 201 ? -3.172 1.717 -0.352 1.00 88.50 201 ALA A CA 1
ATOM 1641 C C . ALA A 1 201 ? -3.459 1.078 -1.735 1.00 88.50 201 ALA A C 1
ATOM 1643 O O . ALA A 1 201 ? -3.266 1.734 -2.757 1.00 88.50 201 ALA A O 1
ATOM 1644 N N . PRO A 1 202 ? -3.925 -0.187 -1.800 1.00 90.19 202 PRO A N 1
ATOM 1645 C CA . PRO A 1 202 ? -3.908 -1.011 -3.018 1.00 90.19 202 PRO A CA 1
ATOM 1646 C C . PRO A 1 202 ? -4.916 -0.601 -4.109 1.00 90.19 202 PRO A C 1
ATOM 1648 O O . PRO A 1 202 ? -4.836 -1.087 -5.237 1.00 90.19 202 PRO A O 1
ATOM 1651 N N . GLU A 1 203 ? -5.855 0.298 -3.795 1.00 91.94 203 GLU A N 1
ATOM 1652 C CA . GLU A 1 203 ? -6.774 0.940 -4.749 1.00 91.94 203 GLU A CA 1
ATOM 1653 C C . GLU A 1 203 ? -6.383 2.397 -5.079 1.00 91.94 203 GLU A C 1
ATOM 1655 O O . GLU A 1 203 ? -7.153 3.111 -5.729 1.00 91.94 203 GLU A O 1
ATOM 1660 N N . ALA A 1 204 ? -5.219 2.876 -4.628 1.00 91.38 204 ALA A N 1
ATOM 1661 C CA . ALA A 1 204 ? -4.695 4.171 -5.054 1.00 91.38 204 ALA A CA 1
ATOM 1662 C C . ALA A 1 204 ? -4.210 4.120 -6.510 1.00 91.38 204 ALA A C 1
ATOM 1664 O O . ALA A 1 204 ? -3.608 3.145 -6.955 1.00 91.38 204 ALA A O 1
ATOM 1665 N N . SER A 1 205 ? -4.415 5.211 -7.249 1.00 93.44 205 SER A N 1
ATOM 1666 C CA . SER A 1 205 ? -3.863 5.369 -8.595 1.00 93.44 205 SER A CA 1
ATOM 1667 C C . SER A 1 205 ? -2.450 5.946 -8.505 1.00 93.44 205 SER A C 1
ATOM 1669 O O . SER A 1 205 ? -2.272 7.161 -8.371 1.00 93.44 205 SER A O 1
ATOM 1671 N N . VAL A 1 206 ? -1.440 5.077 -8.540 1.00 94.12 206 VAL A N 1
ATOM 1672 C CA . VAL A 1 206 ? -0.023 5.477 -8.596 1.00 94.12 206 VAL A CA 1
ATOM 1673 C C . VAL A 1 206 ? 0.405 5.625 -10.057 1.00 94.12 206 VAL A C 1
ATOM 1675 O O . VAL A 1 206 ? 0.029 4.792 -10.884 1.00 94.12 206 VAL A O 1
ATOM 1678 N N . SER A 1 207 ? 1.173 6.675 -10.364 1.00 89.62 207 SER A N 1
ATOM 1679 C CA . SER A 1 207 ? 1.901 6.838 -11.632 1.00 89.62 207 SER A CA 1
ATOM 1680 C C . SER A 1 207 ? 3.215 7.604 -11.458 1.00 89.62 207 SER A C 1
ATOM 1682 O O . SER A 1 207 ? 3.509 8.007 -10.307 1.00 89.62 207 SER A O 1
#

Secondary structure (DSSP, 8-state):
---PPP---------SSSEEEEEEESHHHHHHHHHHHHHTT--EEEEEEEEETTEEEEEEEEE--TTS-HHHHS-HHHHHTTTPPP--------SSTTSTTGGG-TTT--SSSS-GGGTT-S------TT-S-TT-EE---SS---TT-TT-TT--GGG--BTTTTBS----SSTT--HHHHHHHHHH--TTSSSS---SSTTSEE-

Radius of gyration: 20.71 Å; chains: 1; bounding box: 48×41×58 Å

pLDDT: mean 75.98, std 18.58, range [23.2, 96.25]

Sequence (207 aa):
MLLWINILLSLNLINASNIQKILLHDSNELSNFRKMLDCENIEYSFIEIIDINHQKTYQFDLKVPSNVARSSYINERSLLSFNISKPLFLERVKRGIEDPYFKYQWSYTNIGQYDESTTSNDYGLKSYDFLTGKNISIRIIDDGLDVYHFDLKNFNTDLSYNVNDKNYDLMPSDLSMNHGTRCVGQIIAIPDNGYCIAGFAPEASVS

Foldseek 3Di:
DDDDDAWAWDDQPDDPAQKGKTKTFDPVLVVLVVVLCVVVVWDKDWDDFDQDPNTTITMMITRHDPPDDSDPPDDQVSCVVSVRDRHRLPPQDPWQVLAPCALVQVQSANCCSPHNVCHPVHVDCSVPPPQQQAPAEAEDDFLFAPCVPPQQVLEDLVPDADPVVGGSHRDHPDPVRCPRHVVSCCAAGHIPPNYDHHHSRNNYHYD

Organism: Rozella allomycis (strain CSF55) (NCBI:txid988480)